Protein AF-A0A7Z0QBM8-F1 (afdb_monomer_lite)

Structure (mmCIF, N/CA/C/O backbone):
data_AF-A0A7Z0QBM8-F1
#
_entry.id   AF-A0A7Z0QBM8-F1
#
loop_
_atom_site.group_PDB
_atom_site.id
_atom_site.type_symbol
_atom_site.label_atom_id
_atom_site.label_alt_id
_atom_site.label_comp_id
_atom_site.label_asym_id
_atom_site.label_entity_id
_atom_site.label_seq_id
_atom_site.pdbx_PDB_ins_code
_atom_site.Cartn_x
_atom_site.Cartn_y
_atom_site.Cartn_z
_atom_site.occupancy
_atom_site.B_iso_or_equiv
_atom_site.auth_seq_id
_atom_site.auth_comp_id
_atom_site.auth_asym_id
_atom_site.auth_atom_id
_atom_site.pdbx_PDB_model_num
ATOM 1 N N . MET A 1 1 ? 3.814 -46.517 7.118 1.00 35.16 1 MET A N 1
ATOM 2 C CA . MET A 1 1 ? 4.287 -46.093 5.789 1.00 35.16 1 MET A CA 1
ATOM 3 C C . MET A 1 1 ? 4.187 -44.595 5.799 1.00 35.16 1 MET A C 1
ATOM 5 O O . MET A 1 1 ? 3.108 -44.050 5.606 1.00 35.16 1 MET A O 1
ATOM 9 N N . ASP A 1 2 ? 5.288 -43.989 6.210 1.00 35.00 2 ASP A N 1
ATOM 10 C CA . ASP A 1 2 ? 5.463 -42.555 6.321 1.00 35.00 2 ASP A CA 1
ATOM 11 C C . ASP A 1 2 ? 5.380 -41.950 4.918 1.00 35.00 2 ASP A C 1
ATOM 13 O O . ASP A 1 2 ? 6.134 -42.323 4.020 1.00 35.00 2 ASP A O 1
ATOM 17 N N . GLY A 1 3 ? 4.374 -41.099 4.713 1.00 34.84 3 GLY A N 1
ATOM 18 C CA . GLY A 1 3 ? 4.189 -40.318 3.495 1.00 34.84 3 GLY A CA 1
ATOM 19 C C . GLY A 1 3 ? 5.161 -39.153 3.517 1.00 34.84 3 GLY A C 1
ATOM 20 O O . GLY A 1 3 ? 4.799 -38.044 3.903 1.00 34.84 3 GLY A O 1
ATOM 21 N N . GLU A 1 4 ? 6.411 -39.449 3.194 1.00 38.50 4 GLU A N 1
ATOM 22 C CA . GLU A 1 4 ? 7.485 -38.478 3.099 1.00 38.50 4 GLU A CA 1
ATOM 23 C C . GLU A 1 4 ? 7.608 -37.982 1.651 1.00 38.50 4 GLU A C 1
ATOM 25 O O . GLU A 1 4 ? 7.555 -38.762 0.700 1.00 38.50 4 GLU A O 1
ATOM 30 N N . ILE A 1 5 ? 7.865 -36.676 1.547 1.00 40.03 5 ILE A N 1
ATOM 31 C CA . ILE A 1 5 ? 8.291 -35.910 0.370 1.00 40.03 5 ILE A CA 1
ATOM 32 C C . ILE A 1 5 ? 7.164 -35.432 -0.564 1.00 40.03 5 ILE A C 1
ATOM 34 O O . ILE A 1 5 ? 7.020 -35.886 -1.689 1.00 40.03 5 ILE A O 1
ATOM 38 N N . ASP A 1 6 ? 6.484 -34.368 -0.131 1.00 33.41 6 ASP A N 1
ATOM 39 C CA . ASP A 1 6 ? 6.178 -33.236 -1.019 1.00 33.41 6 ASP A CA 1
ATOM 40 C C . ASP A 1 6 ? 6.966 -32.011 -0.516 1.00 33.41 6 ASP A C 1
ATOM 42 O O . ASP A 1 6 ? 6.434 -30.961 -0.157 1.00 33.41 6 ASP A O 1
ATOM 46 N N . HIS A 1 7 ? 8.294 -32.155 -0.435 1.00 37.34 7 HIS A N 1
ATOM 47 C CA . HIS A 1 7 ? 9.181 -30.993 -0.422 1.00 37.34 7 HIS A CA 1
ATOM 48 C C . HIS A 1 7 ? 9.240 -30.448 -1.848 1.00 37.34 7 HIS A C 1
ATOM 50 O O . HIS A 1 7 ? 10.229 -30.615 -2.558 1.00 37.34 7 HIS A O 1
ATOM 56 N N . VAL A 1 8 ? 8.159 -29.793 -2.276 1.00 43.06 8 VAL A N 1
ATOM 57 C CA . VAL A 1 8 ? 8.244 -28.852 -3.389 1.00 43.06 8 VAL A CA 1
ATOM 58 C C . VAL A 1 8 ? 9.264 -27.811 -2.943 1.00 43.06 8 VAL A C 1
ATOM 60 O O . VAL A 1 8 ? 9.001 -27.034 -2.024 1.00 43.06 8 VAL A O 1
ATOM 63 N N . CYS A 1 9 ? 10.468 -27.863 -3.512 1.00 44.28 9 CYS A N 1
ATOM 64 C CA . CYS A 1 9 ? 11.486 -26.846 -3.307 1.00 44.28 9 CYS A CA 1
ATOM 65 C C . CYS A 1 9 ? 10.897 -25.510 -3.768 1.00 44.28 9 CYS A C 1
ATOM 67 O O . CYS A 1 9 ? 10.892 -25.209 -4.959 1.00 44.28 9 CYS A O 1
ATOM 69 N N . GLU A 1 10 ? 10.352 -24.725 -2.837 1.00 55.34 10 GLU A N 1
ATOM 70 C CA . GLU A 1 10 ? 9.881 -23.382 -3.149 1.00 55.34 10 GLU A CA 1
ATOM 71 C C . GLU A 1 10 ? 11.046 -22.566 -3.707 1.00 55.34 10 GLU A C 1
ATOM 73 O O . GLU A 1 10 ? 12.143 -22.560 -3.138 1.00 55.34 10 GLU A O 1
ATOM 78 N N . GLU A 1 11 ? 10.803 -21.853 -4.811 1.00 68.81 11 GLU A N 1
ATOM 79 C CA . GLU A 1 11 ? 11.824 -21.014 -5.427 1.00 68.81 11 GLU A CA 1
ATOM 80 C C . GLU A 1 11 ? 12.485 -20.101 -4.371 1.00 68.81 11 GLU A C 1
ATOM 82 O O . GLU A 1 11 ? 11.784 -19.461 -3.573 1.00 68.81 11 GLU A O 1
ATOM 87 N N . PRO A 1 12 ? 13.825 -19.958 -4.364 1.00 75.88 12 PRO A N 1
ATOM 88 C CA . PRO A 1 12 ? 14.534 -19.140 -3.376 1.00 75.88 12 PRO A CA 1
ATOM 89 C C . PRO A 1 12 ? 14.003 -17.702 -3.248 1.00 75.88 12 PRO A C 1
ATOM 91 O O . PRO A 1 12 ? 14.059 -17.104 -2.170 1.00 75.88 12 PRO A O 1
ATOM 94 N N . LEU A 1 13 ? 13.454 -17.142 -4.334 1.00 73.88 13 LEU A N 1
ATOM 95 C CA . LEU A 1 13 ? 12.823 -15.824 -4.341 1.00 73.88 13 LEU A CA 1
ATOM 96 C C . LEU A 1 13 ? 11.534 -15.787 -3.501 1.00 73.88 13 LEU A C 1
ATOM 98 O O . LEU A 1 13 ? 11.367 -14.865 -2.699 1.00 73.88 13 LEU A O 1
ATOM 102 N N . VAL A 1 14 ? 10.656 -16.782 -3.657 1.00 78.94 14 VAL A N 1
ATOM 103 C CA . VAL A 1 14 ? 9.400 -16.924 -2.898 1.00 78.94 14 VAL A CA 1
ATOM 104 C C . VAL A 1 14 ? 9.713 -17.027 -1.410 1.00 78.94 14 VAL A C 1
ATOM 106 O O . VAL A 1 14 ? 9.202 -16.235 -0.613 1.00 78.94 14 VAL A O 1
ATOM 109 N N . THR A 1 15 ? 10.640 -17.919 -1.052 1.00 78.69 15 THR A N 1
ATOM 110 C CA . THR A 1 15 ? 11.102 -18.111 0.329 1.00 78.69 15 THR A CA 1
ATOM 111 C C . THR A 1 15 ? 11.664 -16.813 0.916 1.00 78.69 15 THR A C 1
ATOM 113 O O . THR A 1 15 ? 11.297 -16.411 2.022 1.00 78.69 15 THR A O 1
ATOM 116 N N . SER A 1 16 ? 12.506 -16.094 0.161 1.00 81.00 16 SER A N 1
ATOM 117 C CA . SER A 1 16 ? 13.093 -14.824 0.611 1.00 81.00 16 SER A CA 1
ATOM 118 C C . SER A 1 16 ? 12.053 -13.721 0.820 1.00 81.00 16 SER A C 1
ATOM 120 O O . SER A 1 16 ? 12.180 -12.929 1.755 1.00 81.00 16 SER A O 1
ATOM 122 N N . ILE A 1 17 ? 11.030 -13.644 -0.037 1.00 83.62 17 ILE A N 1
ATOM 123 C CA . ILE A 1 17 ? 9.938 -12.673 0.106 1.00 83.62 17 ILE A CA 1
ATOM 124 C C . ILE A 1 17 ? 9.072 -13.035 1.313 1.00 83.62 17 ILE A C 1
ATOM 126 O O . ILE A 1 17 ? 8.812 -12.164 2.142 1.00 83.62 17 ILE A O 1
ATOM 130 N N . ARG A 1 18 ? 8.678 -14.305 1.454 1.00 86.44 18 ARG A N 1
ATOM 131 C CA . ARG A 1 18 ? 7.843 -14.773 2.566 1.00 86.44 18 ARG A CA 1
ATOM 132 C C . ARG A 1 18 ? 8.512 -14.540 3.919 1.00 86.44 18 ARG A C 1
ATOM 134 O O . ARG A 1 18 ? 7.863 -14.040 4.828 1.00 86.44 18 ARG A O 1
ATOM 141 N N . ALA A 1 19 ? 9.817 -14.793 4.029 1.00 84.75 19 ALA A N 1
ATOM 142 C CA . ALA A 1 19 ? 10.584 -14.562 5.256 1.00 84.75 19 ALA A CA 1
ATOM 143 C C . ALA A 1 19 ? 10.612 -13.088 5.717 1.00 84.75 19 ALA A C 1
ATOM 145 O O . ALA A 1 19 ? 10.935 -12.807 6.870 1.00 84.75 19 ALA A O 1
ATOM 146 N N . ARG A 1 20 ? 10.293 -12.132 4.833 1.00 85.69 20 ARG A N 1
ATOM 147 C CA . ARG A 1 20 ? 10.227 -10.696 5.160 1.00 85.69 20 ARG A CA 1
ATOM 148 C C . ARG A 1 20 ? 8.835 -10.245 5.593 1.00 85.69 20 ARG A C 1
ATOM 150 O O . ARG A 1 20 ? 8.715 -9.136 6.108 1.00 85.69 20 ARG A O 1
ATOM 157 N N . VAL A 1 21 ? 7.810 -11.073 5.389 1.00 91.38 21 VAL A N 1
ATOM 158 C CA . VAL A 1 21 ? 6.445 -10.776 5.820 1.00 91.38 21 VAL A CA 1
ATOM 159 C C . VAL A 1 21 ? 6.357 -10.988 7.331 1.00 91.38 21 VAL A C 1
ATOM 161 O O . VAL A 1 21 ? 6.563 -12.081 7.842 1.00 91.38 21 VAL A O 1
ATOM 164 N N . GLN A 1 22 ? 6.038 -9.919 8.050 1.00 92.31 22 GLN A N 1
ATOM 165 C CA . GLN A 1 22 ? 5.886 -9.855 9.506 1.00 92.31 22 GLN A CA 1
ATOM 166 C C . GLN A 1 22 ? 4.413 -9.706 9.919 1.00 92.31 22 GLN A C 1
ATOM 168 O O . GLN A 1 22 ? 4.095 -9.161 10.981 1.00 92.31 22 GLN A O 1
ATOM 173 N N . LEU A 1 23 ? 3.491 -10.151 9.061 1.00 94.75 23 LEU A N 1
ATOM 174 C CA . LEU A 1 23 ? 2.060 -10.085 9.324 1.00 94.75 23 LEU A CA 1
ATOM 175 C C . LEU A 1 23 ? 1.708 -10.944 10.547 1.00 94.75 23 LEU A C 1
ATOM 177 O O . LEU A 1 23 ? 1.931 -12.150 10.571 1.00 94.75 23 LEU A O 1
ATOM 181 N N . SER A 1 24 ? 1.124 -10.316 11.564 1.00 96.44 24 SER A N 1
ATOM 182 C CA . SER A 1 24 ? 0.597 -10.996 12.747 1.00 96.44 24 SER A CA 1
ATOM 183 C C . SER A 1 24 ? -0.634 -10.264 13.266 1.00 96.44 24 SER A C 1
ATOM 185 O O . SER A 1 24 ? -0.763 -9.050 13.083 1.00 96.44 24 SER A O 1
ATOM 187 N N . ARG A 1 25 ? -1.527 -10.991 13.949 1.00 96.62 25 ARG A N 1
ATOM 188 C CA . ARG A 1 25 ? -2.758 -10.418 14.511 1.00 96.62 25 ARG A CA 1
ATOM 189 C C . ARG A 1 25 ? -2.454 -9.251 15.448 1.00 96.62 25 ARG A C 1
ATOM 191 O O . ARG A 1 25 ? -3.003 -8.173 15.267 1.00 96.62 25 ARG A O 1
ATOM 198 N N . ALA A 1 26 ? -1.506 -9.438 16.366 1.00 97.56 26 ALA A N 1
ATOM 199 C CA . ALA A 1 26 ? -1.098 -8.411 17.324 1.00 97.56 26 ALA A CA 1
ATOM 200 C C . ALA A 1 26 ? -0.547 -7.144 16.642 1.00 97.56 26 ALA A C 1
ATOM 202 O O . ALA A 1 26 ? -0.810 -6.027 17.088 1.00 97.56 26 ALA A O 1
ATOM 203 N N . ALA A 1 27 ? 0.200 -7.294 15.542 1.00 97.19 27 ALA A N 1
ATOM 204 C CA . ALA A 1 27 ? 0.694 -6.145 14.790 1.00 97.19 27 ALA A CA 1
ATOM 205 C C . ALA A 1 27 ? -0.447 -5.376 14.106 1.00 97.19 27 ALA A C 1
ATOM 207 O O . ALA A 1 27 ? -0.466 -4.147 14.168 1.00 97.19 27 ALA A O 1
ATOM 208 N N . VAL A 1 28 ? -1.405 -6.081 13.494 1.00 97.38 28 VAL A N 1
ATOM 209 C CA . VAL A 1 28 ? -2.575 -5.454 12.855 1.00 97.38 28 VAL A CA 1
ATOM 210 C C . VAL A 1 28 ? -3.479 -4.787 13.890 1.00 97.38 28 VAL A C 1
ATOM 212 O O . VAL A 1 28 ? -3.903 -3.656 13.675 1.00 97.38 28 VAL A O 1
ATOM 215 N N . GLU A 1 29 ? -3.722 -5.431 15.030 1.00 97.81 29 GLU A N 1
ATOM 216 C CA . GLU A 1 29 ? -4.523 -4.886 16.130 1.00 97.81 29 GLU A CA 1
ATOM 217 C C . GLU A 1 29 ? -3.936 -3.592 16.690 1.00 97.81 29 GLU A C 1
ATOM 219 O O . GLU A 1 29 ? -4.658 -2.604 16.853 1.00 97.81 29 GLU A O 1
ATOM 224 N N . ARG A 1 30 ? -2.616 -3.555 16.905 1.00 97.94 30 ARG A N 1
ATOM 225 C CA . ARG A 1 30 ? -1.919 -2.336 17.324 1.00 97.94 30 ARG A CA 1
ATOM 226 C C . ARG A 1 30 ? -2.133 -1.202 16.317 1.00 97.94 30 ARG A C 1
ATOM 228 O O . ARG A 1 30 ? -2.582 -0.125 16.701 1.00 97.94 30 ARG A O 1
ATOM 235 N N . LEU A 1 31 ? -1.879 -1.459 15.032 1.00 97.31 31 LEU A N 1
ATOM 236 C CA . LEU A 1 31 ? -2.043 -0.461 13.967 1.00 97.31 31 LEU A CA 1
ATOM 237 C C . LEU A 1 31 ? -3.499 0.012 13.827 1.00 97.31 31 LEU A C 1
ATOM 239 O O . LEU A 1 31 ? -3.755 1.200 13.632 1.00 97.31 31 LEU A O 1
ATOM 243 N N . ALA A 1 32 ? -4.464 -0.903 13.931 1.00 95.62 32 ALA A N 1
ATOM 244 C CA . ALA A 1 32 ? -5.887 -0.587 13.869 1.00 95.62 32 ALA A CA 1
ATOM 245 C C . ALA A 1 32 ? -6.318 0.271 15.069 1.00 95.62 32 ALA A C 1
ATOM 247 O O . ALA A 1 32 ? -7.058 1.244 14.907 1.00 95.62 32 ALA A O 1
ATOM 248 N N . THR A 1 33 ? -5.813 -0.041 16.263 1.00 95.50 33 THR A N 1
ATOM 249 C CA . THR A 1 33 ? -6.072 0.723 17.491 1.00 95.50 33 THR A CA 1
ATOM 250 C C . THR A 1 33 ? -5.518 2.140 17.391 1.00 95.50 33 THR A C 1
ATOM 252 O O . THR A 1 33 ? -6.249 3.096 17.648 1.00 95.50 33 THR A O 1
ATOM 255 N N . GLU A 1 34 ? -4.275 2.299 16.927 1.00 95.00 34 GLU A N 1
ATOM 256 C CA . GLU A 1 34 ? -3.662 3.610 16.657 1.00 95.00 34 GLU A CA 1
ATOM 257 C C . GLU A 1 34 ? -4.472 4.429 15.637 1.00 95.00 34 GLU A C 1
ATOM 259 O O . GLU A 1 34 ? -4.567 5.653 15.734 1.00 95.00 34 GLU A O 1
ATOM 264 N N . ALA A 1 35 ? -5.117 3.754 14.683 1.00 91.50 35 ALA A N 1
ATOM 265 C CA . ALA A 1 35 ? -5.989 4.370 13.690 1.00 91.50 35 ALA A CA 1
ATOM 266 C C . ALA A 1 35 ? -7.438 4.610 14.171 1.00 91.50 35 ALA A C 1
ATOM 268 O O . ALA A 1 35 ? -8.257 5.127 13.404 1.00 91.50 35 ALA A O 1
ATOM 269 N N . GLY A 1 36 ? -7.769 4.258 15.420 1.00 90.56 36 GLY A N 1
ATOM 270 C CA . GLY A 1 36 ? -9.104 4.429 16.005 1.00 90.56 36 GLY A CA 1
ATOM 271 C C . GLY A 1 36 ? -10.160 3.460 15.463 1.00 90.56 36 GLY A C 1
ATOM 272 O O . GLY A 1 36 ? -11.349 3.783 15.474 1.00 90.56 36 GLY A O 1
ATOM 273 N N . ILE A 1 37 ? -9.720 2.311 14.946 1.00 91.00 37 ILE A N 1
ATOM 274 C CA . ILE A 1 37 ? -10.552 1.248 14.367 1.00 91.00 37 ILE A CA 1
ATOM 275 C C . ILE A 1 37 ? -10.208 -0.133 14.947 1.00 91.00 37 ILE A C 1
ATOM 277 O O . ILE A 1 37 ? -10.417 -1.149 14.285 1.00 91.00 37 ILE A O 1
ATOM 281 N N . GLY A 1 38 ? -9.637 -0.164 16.155 1.00 91.75 38 GLY A N 1
ATOM 282 C CA . GLY A 1 38 ? -9.146 -1.383 16.805 1.00 91.75 38 GLY A CA 1
ATOM 283 C C . GLY A 1 38 ? -10.219 -2.460 16.954 1.00 91.75 38 GLY A C 1
ATOM 284 O O . GLY A 1 38 ? -9.922 -3.639 16.810 1.00 91.75 38 GLY A O 1
ATOM 285 N N . GLU A 1 39 ? -11.484 -2.066 17.115 1.00 92.81 39 GLU A N 1
ATOM 286 C CA . GLU A 1 39 ? -12.622 -2.986 17.187 1.00 92.81 39 GLU A CA 1
ATOM 287 C C . GLU A 1 39 ? -12.846 -3.807 15.899 1.00 92.81 39 GLU A C 1
ATOM 289 O O . GLU A 1 39 ? -13.529 -4.825 15.937 1.00 92.81 39 GLU A O 1
ATOM 294 N N . PHE A 1 40 ? -12.248 -3.397 14.773 1.00 93.69 40 PHE A N 1
ATOM 295 C CA . PHE A 1 40 ? -12.305 -4.098 13.483 1.00 93.69 40 PHE A CA 1
ATOM 296 C C . PHE A 1 40 ? -10.978 -4.772 13.109 1.00 93.69 40 PHE A C 1
ATOM 298 O O . PHE A 1 40 ? -10.805 -5.192 11.965 1.00 93.69 40 PHE A O 1
ATOM 305 N N . ALA A 1 41 ? -10.020 -4.869 14.037 1.00 95.75 41 ALA A N 1
ATOM 306 C CA . ALA A 1 41 ? -8.699 -5.439 13.768 1.00 95.75 41 ALA A CA 1
ATOM 307 C C . ALA A 1 41 ? -8.765 -6.842 13.144 1.00 95.75 41 ALA A C 1
ATOM 309 O O . ALA A 1 41 ? -8.017 -7.127 12.209 1.00 95.75 41 ALA A O 1
ATOM 310 N N . ASP A 1 42 ? -9.689 -7.684 13.611 1.00 95.81 42 ASP A N 1
ATOM 311 C CA . ASP A 1 42 ? -9.864 -9.051 13.112 1.00 95.81 42 ASP A CA 1
ATOM 312 C C . ASP A 1 42 ? -10.316 -9.091 11.644 1.00 95.81 42 ASP A C 1
ATOM 314 O O . ASP A 1 42 ? -9.825 -9.914 10.871 1.00 95.81 42 ASP A O 1
ATOM 318 N N . GLU A 1 43 ? -11.178 -8.160 11.222 1.00 94.44 43 GLU A N 1
ATOM 319 C CA . GLU A 1 43 ? -11.620 -8.056 9.824 1.00 94.44 43 GLU A CA 1
ATOM 320 C C . GLU A 1 43 ? -10.456 -7.691 8.895 1.00 94.44 43 GLU A C 1
ATOM 322 O O . GLU A 1 43 ? -10.327 -8.238 7.796 1.00 94.44 43 GLU A O 1
ATOM 327 N N . PHE A 1 44 ? -9.588 -6.775 9.336 1.00 96.00 44 PHE A N 1
ATOM 328 C CA . PHE A 1 44 ? -8.387 -6.418 8.586 1.00 96.00 44 PHE A CA 1
ATOM 329 C C . PHE A 1 44 ? -7.377 -7.557 8.580 1.00 96.00 44 PHE A C 1
ATOM 331 O O . PHE A 1 44 ? -6.840 -7.864 7.522 1.00 96.00 44 PHE A O 1
ATOM 338 N N . PHE A 1 45 ? -7.129 -8.203 9.719 1.00 97.56 45 PHE A N 1
ATOM 339 C CA . PHE A 1 45 ? -6.179 -9.309 9.793 1.00 97.56 45 PHE A CA 1
ATOM 340 C C . PHE A 1 45 ? -6.591 -10.459 8.869 1.00 97.56 45 PHE A C 1
ATOM 342 O O . PHE A 1 45 ? -5.779 -10.883 8.052 1.00 97.56 45 PHE A O 1
ATOM 349 N N . SER A 1 46 ? -7.861 -10.876 8.909 1.00 95.88 46 SER A N 1
ATOM 350 C CA . SER A 1 46 ? -8.394 -11.897 7.998 1.00 95.88 46 SER A CA 1
ATOM 351 C C . SER A 1 46 ? -8.206 -11.502 6.531 1.00 95.88 46 SER A C 1
ATOM 353 O O . SER A 1 46 ? -7.653 -12.275 5.757 1.00 95.88 46 SER A O 1
ATOM 355 N N . ALA A 1 47 ? -8.570 -10.272 6.156 1.00 93.19 47 ALA A N 1
ATOM 356 C CA . ALA A 1 47 ? -8.409 -9.804 4.781 1.00 93.19 47 ALA A CA 1
ATOM 357 C C . ALA A 1 47 ? -6.942 -9.764 4.317 1.00 93.19 47 ALA A C 1
ATOM 359 O O . ALA A 1 47 ? -6.673 -9.961 3.136 1.00 93.19 47 ALA A O 1
ATOM 360 N N . LEU A 1 48 ? -6.006 -9.472 5.224 1.00 95.81 48 LEU A N 1
ATOM 361 C CA . LEU A 1 48 ? -4.575 -9.413 4.930 1.00 95.81 48 LEU A CA 1
ATOM 362 C C . LEU A 1 48 ? -3.938 -10.806 4.860 1.00 95.81 48 LEU A C 1
ATOM 364 O O . LEU A 1 48 ? -2.983 -10.975 4.111 1.00 95.81 48 LEU A O 1
ATOM 368 N N . CYS A 1 49 ? -4.458 -11.793 5.593 1.00 93.06 49 CYS A N 1
ATOM 369 C CA . CYS A 1 49 ? -4.040 -13.190 5.456 1.00 93.06 49 CYS A CA 1
ATOM 370 C C . CYS A 1 49 ? -4.415 -13.770 4.087 1.00 93.06 49 CYS A C 1
ATOM 372 O O . CYS A 1 49 ? -3.622 -14.508 3.512 1.00 93.06 49 CYS A O 1
ATOM 374 N N . ASP A 1 50 ? -5.575 -13.386 3.549 1.00 89.19 50 ASP A N 1
ATOM 375 C CA . ASP A 1 50 ? -6.043 -13.823 2.225 1.00 89.19 50 ASP A CA 1
ATOM 376 C C . ASP A 1 50 ? -5.396 -13.038 1.066 1.00 89.19 50 ASP A C 1
ATOM 378 O O . ASP A 1 50 ? -5.647 -13.314 -0.108 1.00 89.19 50 ASP A O 1
ATOM 382 N N . PHE A 1 51 ? -4.592 -12.016 1.370 1.00 90.56 51 PHE A N 1
ATOM 383 C CA . PHE A 1 51 ? -3.956 -11.188 0.357 1.00 90.56 51 PHE A CA 1
ATOM 384 C C . PHE A 1 51 ? -2.711 -11.877 -0.209 1.00 90.56 51 PHE A C 1
ATOM 386 O O . PHE A 1 51 ? -1.725 -12.079 0.503 1.00 90.56 51 PHE A O 1
ATOM 393 N N . ASP A 1 52 ? -2.724 -12.168 -1.513 1.00 85.94 52 ASP A N 1
ATOM 394 C CA . ASP A 1 52 ? -1.617 -12.825 -2.220 1.00 85.94 52 ASP A CA 1
ATOM 395 C C . ASP A 1 52 ? -0.426 -11.881 -2.488 1.00 85.94 52 ASP A C 1
ATOM 397 O O . ASP A 1 52 ? -0.051 -11.556 -3.619 1.00 85.94 52 ASP A O 1
ATOM 401 N N . PHE A 1 53 ? 0.182 -11.398 -1.404 1.00 88.56 53 PHE A N 1
ATOM 402 C CA . PHE A 1 53 ? 1.315 -10.485 -1.462 1.00 88.56 53 PHE A CA 1
ATOM 403 C C . PHE A 1 53 ? 2.550 -11.133 -2.089 1.00 88.56 53 PHE A C 1
ATOM 405 O O . PHE A 1 53 ? 3.259 -10.485 -2.862 1.00 88.56 53 PHE A O 1
ATOM 412 N N . VAL A 1 54 ? 2.840 -12.386 -1.725 1.00 84.19 54 VAL A N 1
ATOM 413 C CA . VAL A 1 54 ? 4.094 -13.053 -2.096 1.00 84.19 54 VAL A CA 1
ATOM 414 C C . VAL A 1 54 ? 4.163 -13.228 -3.607 1.00 84.19 54 VAL A C 1
ATOM 416 O O . VAL A 1 54 ? 5.129 -12.754 -4.208 1.00 84.19 54 VAL A O 1
ATOM 419 N N . ASN A 1 55 ? 3.130 -13.799 -4.234 1.00 80.12 55 ASN A N 1
ATOM 420 C CA . ASN A 1 55 ? 3.129 -13.978 -5.685 1.00 80.12 55 ASN A CA 1
ATOM 421 C C . ASN A 1 55 ? 3.110 -12.629 -6.401 1.00 80.12 55 ASN A C 1
ATOM 423 O O . ASN A 1 55 ? 3.915 -12.402 -7.305 1.00 80.12 55 ASN A O 1
ATOM 427 N N . GLY A 1 56 ? 2.274 -11.686 -5.949 1.00 82.44 56 GLY A N 1
ATOM 428 C CA . GLY A 1 56 ? 2.259 -10.331 -6.499 1.00 82.44 56 GLY A CA 1
ATOM 429 C C . GLY A 1 56 ? 3.656 -9.699 -6.505 1.00 82.44 56 GLY A C 1
ATOM 430 O O . GLY A 1 56 ? 4.094 -9.144 -7.517 1.00 82.44 56 GLY A O 1
ATOM 431 N N . ARG A 1 57 ? 4.399 -9.840 -5.403 1.00 83.31 57 ARG A N 1
ATOM 432 C CA . ARG A 1 57 ? 5.749 -9.290 -5.266 1.00 83.31 57 ARG A CA 1
ATOM 433 C C . ARG A 1 57 ? 6.783 -10.034 -6.112 1.00 83.31 57 ARG A C 1
ATOM 435 O O . ARG A 1 57 ? 7.680 -9.380 -6.644 1.00 83.31 57 ARG A O 1
ATOM 442 N N . VAL A 1 58 ? 6.654 -11.352 -6.272 1.00 82.06 58 VAL A N 1
ATOM 443 C CA . VAL A 1 58 ? 7.470 -12.152 -7.203 1.00 82.06 58 VAL A CA 1
ATOM 444 C C . VAL A 1 58 ? 7.326 -11.608 -8.624 1.00 82.06 58 VAL A C 1
ATOM 446 O O . VAL A 1 58 ? 8.331 -11.249 -9.239 1.00 82.06 58 VAL A O 1
ATOM 449 N N . TYR A 1 59 ? 6.092 -11.413 -9.104 1.00 77.44 59 TYR A N 1
ATOM 450 C CA . TYR A 1 59 ? 5.843 -10.844 -10.432 1.00 77.44 59 TYR A CA 1
ATOM 451 C C . TYR A 1 59 ? 6.457 -9.450 -10.600 1.00 77.44 59 TYR A C 1
ATOM 453 O O . TYR A 1 59 ? 6.977 -9.126 -11.668 1.00 77.44 59 TYR A O 1
ATOM 461 N N . GLU A 1 60 ? 6.426 -8.604 -9.567 1.00 78.50 60 GLU A N 1
ATOM 462 C CA . GLU A 1 60 ? 7.079 -7.292 -9.619 1.00 78.50 60 GLU A CA 1
ATOM 463 C C . GLU A 1 60 ? 8.601 -7.386 -9.754 1.00 78.50 60 GLU A C 1
ATOM 465 O O . GLU A 1 60 ? 9.188 -6.646 -10.550 1.00 78.50 60 GLU A O 1
ATOM 470 N N . VAL A 1 61 ? 9.237 -8.275 -8.984 1.00 78.56 61 VAL A N 1
ATOM 471 C CA . VAL A 1 61 ? 10.690 -8.487 -9.027 1.00 78.56 61 VAL A CA 1
ATOM 472 C C . VAL A 1 61 ? 11.091 -9.011 -10.401 1.00 78.56 61 VAL A C 1
ATOM 474 O O . VAL A 1 61 ? 11.897 -8.362 -11.074 1.00 78.56 61 VAL A O 1
ATOM 477 N N . ILE A 1 62 ? 10.450 -10.089 -10.857 1.00 74.75 62 ILE A N 1
ATOM 478 C CA . ILE A 1 62 ? 10.694 -10.697 -12.168 1.00 74.75 62 ILE A CA 1
ATOM 479 C C . ILE A 1 62 ? 10.500 -9.661 -13.282 1.00 74.75 62 ILE A C 1
ATOM 481 O O . ILE A 1 62 ? 11.365 -9.503 -14.137 1.00 74.75 62 ILE A O 1
ATOM 485 N N . ARG A 1 63 ? 9.426 -8.859 -13.246 1.00 73.81 63 ARG A N 1
ATOM 486 C CA . ARG A 1 63 ? 9.192 -7.799 -14.244 1.00 73.81 63 ARG A CA 1
ATOM 487 C C . ARG A 1 63 ? 10.304 -6.753 -14.270 1.00 73.81 63 ARG A C 1
ATOM 489 O O . ARG A 1 63 ? 10.655 -6.254 -15.339 1.00 73.81 63 ARG A O 1
ATOM 496 N N . SER A 1 64 ? 10.836 -6.381 -13.106 1.00 71.94 64 SER A N 1
ATOM 497 C CA . SER A 1 64 ? 11.906 -5.382 -13.001 1.00 71.94 64 SER A CA 1
ATOM 498 C C . SER A 1 64 ? 13.261 -5.902 -13.496 1.00 71.94 64 SER A C 1
ATOM 500 O O . SER A 1 64 ? 14.051 -5.121 -14.034 1.00 71.94 64 SER A O 1
ATOM 502 N N . GLN A 1 65 ? 13.476 -7.213 -13.371 1.00 72.94 65 GLN A N 1
ATOM 503 C CA . GLN A 1 65 ? 14.689 -7.949 -13.729 1.00 72.94 65 GLN A CA 1
ATOM 504 C C . GLN A 1 65 ? 14.467 -8.868 -14.943 1.00 72.94 65 GLN A C 1
ATOM 506 O O . GLN A 1 65 ? 15.176 -9.852 -15.109 1.00 72.94 65 GLN A O 1
ATOM 511 N N . ARG A 1 66 ? 13.495 -8.555 -15.814 1.00 72.12 66 ARG A N 1
ATOM 512 C CA . ARG A 1 66 ? 13.039 -9.468 -16.877 1.00 72.12 66 ARG A CA 1
ATOM 513 C C . ARG A 1 66 ? 14.182 -10.008 -17.741 1.00 72.12 66 ARG A C 1
ATOM 515 O O . ARG A 1 66 ? 14.240 -11.203 -17.962 1.00 72.12 66 ARG A O 1
ATOM 522 N N . GLU A 1 67 ? 15.134 -9.163 -18.141 1.00 72.88 67 GLU A N 1
ATOM 523 C CA . GLU A 1 67 ? 16.300 -9.585 -18.939 1.00 72.88 67 GLU A CA 1
ATOM 524 C C . GLU A 1 67 ? 17.230 -10.574 -18.212 1.00 72.88 67 GLU A C 1
ATOM 526 O O . GLU A 1 67 ? 17.911 -11.363 -18.860 1.00 72.88 67 GLU A O 1
ATOM 531 N N . GLU A 1 68 ? 17.303 -10.512 -16.881 1.00 71.06 68 GLU A N 1
ATOM 532 C CA . GLU A 1 68 ? 18.095 -11.433 -16.059 1.00 71.06 68 GLU A CA 1
ATOM 533 C C . GLU A 1 68 ? 17.404 -12.797 -15.967 1.00 71.06 68 GLU A C 1
ATOM 535 O O . GLU A 1 68 ? 18.053 -13.822 -16.158 1.00 71.06 68 GLU A O 1
ATOM 540 N N . TYR A 1 69 ? 16.083 -12.805 -15.758 1.00 69.19 69 TYR A N 1
ATOM 541 C CA . TYR A 1 69 ? 15.289 -14.035 -15.700 1.00 69.19 69 TYR A CA 1
ATOM 542 C C . TYR A 1 69 ? 15.127 -14.696 -17.076 1.00 69.19 69 TYR A C 1
ATOM 544 O O . TYR A 1 69 ? 15.255 -15.909 -17.160 1.00 69.19 69 TYR A O 1
ATOM 552 N N . GLU A 1 70 ? 14.961 -13.923 -18.157 1.00 67.62 70 GLU A N 1
ATOM 553 C CA . GLU A 1 70 ? 14.923 -14.434 -19.543 1.00 67.62 70 GLU A CA 1
ATOM 554 C C . GLU A 1 70 ? 16.243 -15.117 -19.953 1.00 67.62 70 GLU A C 1
ATOM 556 O O . GLU A 1 70 ? 16.253 -15.987 -20.817 1.00 67.62 70 GLU A O 1
ATOM 561 N N . ARG A 1 71 ? 17.381 -14.722 -19.361 1.00 69.38 71 ARG A N 1
ATOM 562 C CA . ARG A 1 71 ? 18.706 -15.303 -19.656 1.00 69.38 71 ARG A CA 1
ATOM 563 C C . ARG A 1 71 ? 19.122 -16.392 -18.674 1.00 69.38 71 ARG A C 1
ATOM 565 O O . ARG A 1 71 ? 20.185 -16.993 -18.862 1.00 69.38 71 ARG A O 1
ATOM 572 N N . ARG A 1 72 ? 18.347 -16.610 -17.610 1.00 64.69 72 ARG A N 1
ATOM 573 C CA . ARG A 1 72 ? 18.668 -17.596 -16.584 1.00 64.69 72 ARG A CA 1
ATOM 574 C C . ARG A 1 72 ? 18.528 -18.973 -17.215 1.00 64.69 72 ARG A C 1
ATOM 576 O O . ARG A 1 72 ? 17.436 -19.380 -17.595 1.00 64.69 72 ARG A O 1
ATOM 583 N N . LYS A 1 73 ? 19.651 -19.675 -17.364 1.00 56.84 73 LYS A N 1
ATOM 584 C CA . LYS A 1 73 ? 19.599 -21.091 -17.715 1.00 56.84 73 LYS A CA 1
ATOM 585 C C . LYS A 1 73 ? 18.983 -21.837 -16.527 1.00 56.84 73 LYS A C 1
ATOM 587 O O . LYS A 1 73 ? 19.319 -21.485 -15.393 1.00 56.84 73 LYS A O 1
ATOM 592 N N . PRO A 1 74 ? 18.091 -22.805 -16.761 1.00 55.06 74 PRO A N 1
ATOM 593 C CA . PRO A 1 74 ? 17.572 -23.643 -15.690 1.00 55.06 74 PRO A CA 1
ATOM 594 C C . PRO A 1 74 ? 18.739 -24.307 -14.962 1.00 55.06 74 PRO A C 1
ATOM 596 O O . PRO A 1 74 ? 19.736 -24.656 -15.600 1.00 55.06 74 PRO A O 1
ATOM 599 N N . ASP A 1 75 ? 18.616 -24.501 -13.651 1.00 55.91 75 ASP A N 1
ATOM 600 C CA . ASP A 1 75 ? 19.469 -25.479 -12.974 1.00 55.91 75 ASP A CA 1
ATOM 601 C C . ASP A 1 75 ? 19.263 -26.852 -13.639 1.00 55.91 75 ASP A C 1
ATOM 603 O O . ASP A 1 75 ? 18.163 -27.146 -14.114 1.00 55.91 75 ASP A O 1
ATOM 607 N N . GLU A 1 76 ? 20.300 -27.701 -13.672 1.00 53.47 76 GLU A N 1
ATOM 608 C CA . GLU A 1 76 ? 20.252 -29.036 -14.306 1.00 53.47 76 GLU A CA 1
ATOM 609 C C . GLU A 1 76 ? 19.034 -29.861 -13.854 1.00 53.47 76 GLU A C 1
ATOM 611 O O . GLU A 1 76 ? 18.479 -30.623 -14.639 1.00 53.47 76 GLU A O 1
ATOM 616 N N . GLN A 1 77 ? 18.564 -29.639 -12.621 1.00 46.09 77 GLN A N 1
ATOM 617 C CA . GLN A 1 77 ? 17.388 -30.287 -12.036 1.00 46.09 77 GLN A CA 1
ATOM 618 C C . GLN A 1 77 ? 16.059 -29.956 -12.739 1.00 46.09 77 GLN A C 1
ATOM 620 O O . GLN A 1 77 ? 15.111 -30.725 -12.621 1.00 46.09 77 GLN A O 1
ATOM 625 N N . TYR A 1 78 ? 15.970 -28.840 -13.464 1.00 51.03 78 TYR A N 1
ATOM 626 C CA . TYR A 1 78 ? 14.752 -28.426 -14.162 1.00 51.03 78 TYR A CA 1
ATOM 627 C C . TYR A 1 78 ? 14.923 -28.383 -15.681 1.00 51.03 78 TYR A C 1
ATOM 629 O O . TYR A 1 78 ? 13.964 -28.066 -16.372 1.00 51.03 78 TYR A O 1
ATOM 637 N N . ALA A 1 79 ? 16.106 -28.711 -16.216 1.00 54.31 79 ALA A N 1
ATOM 638 C CA . ALA A 1 79 ? 16.438 -28.575 -17.636 1.00 54.31 79 ALA A CA 1
ATOM 639 C C . ALA A 1 79 ? 15.427 -29.260 -18.580 1.00 54.31 79 ALA A C 1
ATOM 641 O O . ALA A 1 79 ? 15.058 -28.671 -19.595 1.00 54.31 79 ALA A O 1
ATOM 642 N N . GLU A 1 80 ? 14.898 -30.429 -18.204 1.00 45.12 80 GLU A N 1
ATOM 643 C CA . GLU A 1 80 ? 13.906 -31.182 -18.993 1.00 45.12 80 GLU A CA 1
ATOM 644 C C . GLU A 1 80 ? 12.580 -30.425 -19.219 1.00 45.12 80 GLU A C 1
ATOM 646 O O . GLU A 1 80 ? 11.921 -30.612 -20.241 1.00 45.12 80 GLU A O 1
ATOM 651 N N . PHE A 1 81 ? 12.212 -29.502 -18.321 1.00 43.78 81 PHE A N 1
ATOM 652 C CA . PHE A 1 81 ? 11.015 -28.662 -18.463 1.00 43.78 81 PHE A CA 1
ATOM 653 C C . PHE A 1 81 ? 11.222 -27.469 -19.412 1.00 43.78 81 PHE A C 1
ATOM 655 O O . PHE A 1 81 ? 10.248 -26.868 -19.858 1.00 43.78 81 PHE A O 1
ATOM 662 N N . TYR A 1 82 ? 12.474 -27.136 -19.744 1.00 49.69 82 TYR A N 1
ATOM 663 C CA . TYR A 1 82 ? 12.846 -26.010 -20.613 1.00 49.69 82 TYR A CA 1
ATOM 664 C C . TYR A 1 82 ? 13.402 -26.460 -21.979 1.00 49.69 82 TYR A C 1
ATOM 666 O O . TYR A 1 82 ? 13.565 -25.635 -22.877 1.00 49.69 82 TYR A O 1
ATOM 674 N N . GLU A 1 83 ? 13.687 -27.754 -22.172 1.00 46.44 83 GLU A N 1
ATOM 675 C CA . GLU A 1 83 ? 14.214 -28.303 -23.436 1.00 46.44 83 GLU A CA 1
ATOM 676 C C . GLU A 1 83 ? 13.204 -28.274 -24.598 1.00 46.44 83 GLU A C 1
ATOM 678 O O . GLU A 1 83 ? 13.605 -28.305 -25.761 1.00 46.44 83 GLU A O 1
ATOM 683 N N . ASN A 1 84 ? 11.905 -28.131 -24.320 1.00 49.00 84 ASN A N 1
ATOM 684 C CA . ASN A 1 84 ? 10.853 -28.130 -25.345 1.00 49.00 84 ASN A CA 1
ATOM 685 C C . ASN A 1 84 ? 10.576 -26.756 -25.986 1.00 49.00 84 ASN A C 1
ATOM 687 O O . ASN A 1 84 ? 9.596 -26.607 -26.714 1.00 49.00 84 ASN A O 1
ATOM 691 N N . GLY A 1 85 ? 11.423 -25.750 -25.745 1.00 43.16 85 GLY A N 1
ATOM 692 C CA . GLY A 1 85 ? 11.228 -24.403 -26.297 1.00 43.16 85 GLY A CA 1
ATOM 693 C C . GLY A 1 85 ? 10.068 -23.627 -25.665 1.00 43.16 85 GLY A C 1
ATOM 694 O O . GLY A 1 85 ? 9.701 -22.573 -26.176 1.00 43.16 85 GLY A O 1
ATOM 695 N N . ASP A 1 86 ? 9.517 -24.137 -24.564 1.00 44.31 86 ASP A N 1
ATOM 696 C CA . ASP A 1 86 ? 8.681 -23.376 -23.646 1.00 44.31 86 ASP A CA 1
ATOM 697 C C . ASP A 1 86 ? 9.605 -22.543 -22.756 1.00 44.31 86 ASP A C 1
ATOM 699 O O . ASP A 1 86 ? 10.587 -23.058 -22.219 1.00 44.31 86 ASP A O 1
ATOM 703 N N . ASP A 1 87 ? 9.294 -21.263 -22.572 1.00 50.47 87 ASP A N 1
ATOM 704 C CA . ASP A 1 87 ? 10.076 -20.300 -21.787 1.00 50.47 87 ASP A CA 1
ATOM 705 C C . ASP A 1 87 ? 10.026 -20.586 -20.260 1.00 50.47 87 ASP A C 1
ATOM 707 O O . ASP A 1 87 ? 9.847 -19.679 -19.441 1.00 50.47 87 ASP A O 1
ATOM 711 N N . GLY A 1 88 ? 10.105 -21.858 -19.854 1.00 50.78 88 GLY A N 1
ATOM 712 C CA . GLY A 1 88 ? 9.836 -22.346 -18.503 1.00 50.78 88 GLY A CA 1
ATOM 713 C C . GLY A 1 88 ? 8.355 -22.388 -18.139 1.00 50.78 88 GLY A C 1
ATOM 714 O O . GLY A 1 88 ? 8.032 -22.316 -16.957 1.00 50.78 88 GLY A O 1
ATOM 715 N N . GLY A 1 89 ? 7.452 -22.412 -19.128 1.00 52.50 89 GLY A N 1
ATOM 716 C CA . GLY A 1 89 ? 5.999 -22.355 -18.915 1.00 52.50 89 GLY A CA 1
ATOM 717 C C . GLY A 1 89 ? 5.460 -20.970 -18.525 1.00 52.50 89 GLY A C 1
ATOM 718 O O . GLY A 1 89 ? 4.280 -20.834 -18.198 1.00 52.50 89 GLY A O 1
ATOM 719 N N . TRP A 1 90 ? 6.292 -19.924 -18.559 1.00 53.34 90 TRP A N 1
ATOM 720 C CA . TRP A 1 90 ? 5.860 -18.554 -18.294 1.00 53.34 90 TRP A CA 1
ATOM 721 C C . TRP A 1 90 ? 5.376 -17.896 -19.585 1.00 53.34 90 TRP A C 1
ATOM 723 O O . TRP A 1 90 ? 6.173 -17.571 -20.460 1.00 53.34 90 TRP A O 1
ATOM 733 N N . ASP A 1 91 ? 4.077 -17.607 -19.686 1.00 64.81 91 ASP A N 1
ATOM 734 C CA . ASP A 1 91 ? 3.581 -16.669 -20.698 1.00 64.81 91 ASP A CA 1
ATOM 735 C C . ASP A 1 91 ? 4.032 -15.250 -20.314 1.00 64.81 91 ASP A C 1
ATOM 737 O O . ASP A 1 91 ? 3.344 -14.512 -19.606 1.00 64.81 91 ASP A O 1
ATOM 741 N N . TRP A 1 92 ? 5.232 -14.868 -20.748 1.00 64.00 92 TRP A N 1
ATOM 742 C CA . TRP A 1 92 ? 5.851 -13.583 -20.424 1.00 64.00 92 TRP A CA 1
ATOM 743 C C . TRP A 1 92 ? 5.030 -12.375 -20.872 1.00 64.00 92 TRP A C 1
ATOM 745 O O . TRP A 1 92 ? 5.150 -11.300 -20.278 1.00 64.00 92 TRP A O 1
ATOM 755 N N . GLU A 1 93 ? 4.208 -12.517 -21.908 1.00 67.25 93 GLU A N 1
ATOM 756 C CA . GLU A 1 93 ? 3.397 -11.419 -22.422 1.00 67.25 93 GLU A CA 1
ATOM 757 C C . GLU A 1 93 ? 2.082 -11.268 -21.646 1.00 67.25 93 GLU A C 1
ATOM 759 O O . GLU A 1 93 ? 1.670 -10.130 -21.401 1.00 67.25 93 GLU A O 1
ATOM 764 N N . HIS A 1 94 ? 1.475 -12.357 -21.159 1.00 61.75 94 HIS A N 1
ATOM 765 C CA . HIS A 1 94 ? 0.296 -12.282 -20.282 1.00 61.75 94 HIS A CA 1
ATOM 766 C C . HIS A 1 94 ? 0.638 -12.087 -18.801 1.00 61.75 94 HIS A C 1
ATOM 768 O O . HIS A 1 94 ? 0.023 -11.251 -18.135 1.00 61.75 94 HIS A O 1
ATOM 774 N N . LEU A 1 95 ? 1.612 -12.827 -18.271 1.00 56.53 95 LEU A N 1
ATOM 775 C CA . LEU A 1 95 ? 1.954 -12.841 -16.844 1.00 56.53 95 LEU A CA 1
ATOM 776 C C . LEU A 1 95 ? 2.868 -11.667 -16.461 1.00 56.53 95 LEU A C 1
ATOM 778 O O . LEU A 1 95 ? 2.750 -11.082 -15.378 1.00 56.53 95 LEU A O 1
ATOM 782 N N . VAL A 1 96 ? 3.774 -11.265 -17.363 1.00 60.19 96 VAL A N 1
ATOM 783 C CA . VAL A 1 96 ? 4.802 -10.244 -17.091 1.00 60.19 96 VAL A CA 1
ATOM 784 C C . VAL A 1 96 ? 4.925 -9.216 -18.235 1.00 60.19 96 VAL A C 1
ATOM 786 O O . VAL A 1 96 ? 6.030 -8.960 -18.738 1.00 60.19 96 VAL A O 1
ATOM 789 N N . PRO A 1 97 ? 3.820 -8.554 -18.637 1.00 65.19 97 PRO A N 1
ATOM 790 C CA . PRO A 1 97 ? 3.812 -7.676 -19.801 1.00 65.19 97 PRO A CA 1
ATOM 791 C C . PRO A 1 97 ? 4.836 -6.549 -19.673 1.00 65.19 97 PRO A C 1
ATOM 793 O O . PRO A 1 97 ? 5.005 -5.934 -18.607 1.00 65.19 97 PRO A O 1
ATOM 796 N N . ARG A 1 98 ? 5.491 -6.219 -20.791 1.00 61.91 98 ARG A N 1
ATOM 797 C CA . ARG A 1 98 ? 6.444 -5.102 -20.858 1.00 61.91 98 ARG A CA 1
ATOM 798 C C . ARG A 1 98 ? 5.717 -3.780 -20.595 1.00 61.91 98 ARG A C 1
ATOM 800 O O . ARG A 1 98 ? 5.043 -3.233 -21.467 1.00 61.91 98 ARG A O 1
ATOM 807 N N . LYS A 1 99 ? 5.878 -3.198 -19.403 1.00 58.91 99 LYS A N 1
ATOM 808 C CA . LYS A 1 99 ? 5.365 -1.846 -19.129 1.00 58.91 99 LYS A CA 1
ATOM 809 C C . LYS A 1 99 ? 6.260 -0.792 -19.788 1.00 58.91 99 LYS A C 1
ATOM 811 O O . LYS A 1 99 ? 7.427 -0.648 -19.435 1.00 58.91 99 LYS A O 1
ATOM 816 N N . ARG A 1 100 ? 5.697 0.013 -20.700 1.00 51.41 100 ARG A N 1
ATOM 817 C CA . ARG A 1 100 ? 6.315 1.281 -21.131 1.00 51.41 100 ARG A CA 1
ATOM 818 C C . ARG A 1 100 ? 6.281 2.272 -19.961 1.00 51.41 100 ARG A C 1
ATOM 820 O O . ARG A 1 100 ? 5.209 2.738 -19.584 1.00 51.41 100 ARG A O 1
ATOM 827 N N . GLY A 1 101 ? 7.442 2.613 -19.402 1.00 56.47 101 GLY A N 1
ATOM 828 C CA . GLY A 1 101 ? 7.569 3.582 -18.307 1.00 56.47 101 GLY A CA 1
ATOM 829 C C . GLY A 1 101 ? 8.226 3.000 -17.056 1.00 56.47 101 GLY A C 1
ATOM 830 O O . GLY A 1 101 ? 9.017 2.068 -17.149 1.00 56.47 101 GLY A O 1
ATOM 831 N N . ASN A 1 102 ? 7.950 3.603 -15.893 1.00 50.66 102 ASN A N 1
ATOM 832 C CA . ASN A 1 102 ? 8.687 3.338 -14.656 1.00 50.66 102 ASN A CA 1
ATOM 833 C C . ASN A 1 102 ? 8.622 1.848 -14.261 1.00 50.66 102 ASN A C 1
ATOM 835 O O . ASN A 1 102 ? 7.530 1.310 -14.069 1.00 50.66 102 ASN A O 1
ATOM 839 N N . LYS A 1 103 ? 9.791 1.203 -14.137 1.00 53.38 103 LYS A N 1
ATOM 840 C CA . LYS A 1 103 ? 9.941 -0.236 -13.844 1.00 53.38 103 LYS A CA 1
ATOM 841 C C . LYS A 1 103 ? 9.440 -0.623 -12.437 1.00 53.38 103 LYS A C 1
ATOM 843 O O . LYS A 1 103 ? 9.194 -1.794 -12.181 1.00 53.38 103 LYS A O 1
ATOM 848 N N . SER A 1 104 ? 9.233 0.349 -11.544 1.00 58.81 104 SER A N 1
ATOM 849 C CA . SER A 1 104 ? 8.776 0.179 -10.157 1.00 58.81 104 SER A CA 1
ATOM 850 C C . SER A 1 104 ? 7.292 0.532 -9.981 1.00 58.81 104 SER A C 1
ATOM 852 O O . SER A 1 104 ? 6.927 1.524 -9.354 1.00 58.81 104 SER A O 1
ATOM 854 N N . GLY A 1 105 ? 6.404 -0.270 -10.571 1.00 66.06 105 GLY A N 1
ATOM 855 C CA . GLY A 1 105 ? 4.960 -0.017 -10.522 1.00 66.06 105 GLY A CA 1
ATOM 856 C C . GLY A 1 105 ? 4.359 0.003 -9.110 1.00 66.06 105 GLY A C 1
ATOM 857 O O . GLY A 1 105 ? 3.374 0.712 -8.905 1.00 66.06 105 GLY A O 1
ATOM 858 N N . HIS A 1 106 ? 4.942 -0.727 -8.150 1.00 85.69 106 HIS A N 1
ATOM 859 C CA . HIS A 1 106 ? 4.340 -0.987 -6.834 1.00 85.69 106 HIS A CA 1
ATOM 860 C C . HIS A 1 106 ? 2.851 -1.380 -6.970 1.00 85.69 106 HIS A C 1
ATOM 862 O O . HIS A 1 106 ? 1.989 -0.864 -6.263 1.00 85.69 106 HIS A O 1
ATOM 868 N N . ASP A 1 107 ? 2.548 -2.228 -7.957 1.00 85.25 107 ASP A N 1
ATOM 869 C CA . ASP A 1 107 ? 1.216 -2.756 -8.231 1.00 85.25 107 ASP A CA 1
ATOM 870 C C . ASP A 1 107 ? 0.699 -3.587 -7.047 1.00 85.25 107 ASP A C 1
ATOM 872 O O . ASP A 1 107 ? -0.430 -3.355 -6.629 1.00 85.25 107 ASP A O 1
ATOM 876 N N . THR A 1 108 ? 1.530 -4.429 -6.423 1.00 88.62 108 THR A N 1
ATOM 877 C CA . THR A 1 108 ? 1.143 -5.199 -5.225 1.00 88.62 108 THR A CA 1
ATOM 878 C C . THR A 1 108 ? 0.801 -4.271 -4.058 1.00 88.62 108 THR A C 1
ATOM 880 O O . THR A 1 108 ? -0.193 -4.459 -3.365 1.00 88.62 108 THR A O 1
ATOM 883 N N . LEU A 1 109 ? 1.575 -3.197 -3.860 1.00 92.88 109 LEU A N 1
ATOM 884 C CA . LEU A 1 109 ? 1.272 -2.194 -2.830 1.00 92.88 109 LEU A CA 1
ATOM 885 C C . LEU A 1 109 ? -0.020 -1.417 -3.143 1.00 92.88 109 LEU A C 1
ATOM 887 O O . LEU A 1 109 ? -0.724 -0.976 -2.236 1.00 92.88 109 LEU A O 1
ATOM 891 N N . LEU A 1 110 ? -0.336 -1.233 -4.423 1.00 91.50 110 LEU A N 1
ATOM 892 C CA . LEU A 1 110 ? -1.565 -0.586 -4.868 1.00 91.50 110 LEU A CA 1
ATOM 893 C C . LEU A 1 110 ? -2.792 -1.494 -4.715 1.00 91.50 110 LEU A C 1
ATOM 895 O O . LEU A 1 110 ? -3.856 -1.000 -4.355 1.00 91.50 110 LEU A O 1
ATOM 899 N N . GLU A 1 111 ? -2.646 -2.799 -4.922 1.00 90.94 111 GLU A N 1
ATOM 900 C CA . GLU A 1 111 ? -3.675 -3.790 -4.596 1.00 90.94 111 GLU A CA 1
ATOM 901 C C . GLU A 1 111 ? -3.921 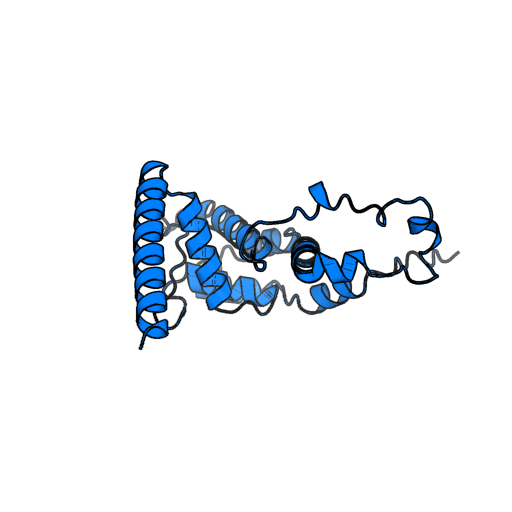-3.856 -3.088 1.00 90.94 111 GLU A C 1
ATOM 903 O O . GLU A 1 111 ? -5.072 -3.801 -2.659 1.00 90.94 111 GLU A O 1
ATOM 908 N N . LEU A 1 112 ? -2.855 -3.833 -2.278 1.00 95.12 112 LEU A N 1
ATOM 909 C CA . LEU A 1 112 ? -2.961 -3.709 -0.824 1.00 95.12 112 LEU A CA 1
ATOM 910 C C . LEU A 1 112 ? -3.716 -2.431 -0.423 1.00 95.12 112 LEU A C 1
ATOM 912 O O . LEU A 1 112 ? -4.620 -2.471 0.411 1.00 95.12 112 LEU A O 1
ATOM 916 N N . PHE A 1 113 ? -3.395 -1.291 -1.042 1.00 95.88 113 PHE A N 1
ATOM 917 C CA . PHE A 1 113 ? -4.130 -0.041 -0.829 1.00 95.88 113 PHE A CA 1
ATOM 918 C C . PHE A 1 113 ? -5.624 -0.184 -1.162 1.00 95.88 113 PHE A C 1
ATOM 920 O O . PHE A 1 113 ? -6.475 0.300 -0.412 1.00 95.88 113 PHE A O 1
ATOM 927 N N . ASP A 1 114 ? -5.956 -0.829 -2.282 1.00 93.38 114 ASP A N 1
ATOM 928 C CA . ASP A 1 114 ? -7.337 -1.028 -2.721 1.00 93.38 114 ASP A CA 1
ATOM 929 C C . ASP A 1 114 ? -8.105 -1.990 -1.797 1.00 93.38 114 ASP A C 1
ATOM 931 O O . ASP A 1 114 ? -9.251 -1.700 -1.445 1.00 93.38 114 ASP A O 1
ATOM 935 N N . LEU A 1 115 ? -7.466 -3.063 -1.323 1.00 94.06 115 LEU A N 1
ATOM 936 C CA . LEU A 1 115 ? -8.014 -3.977 -0.319 1.00 94.06 115 LEU A CA 1
ATOM 937 C C . LEU A 1 115 ? -8.383 -3.229 0.967 1.00 94.06 115 LEU A C 1
ATOM 939 O O . LEU A 1 115 ? -9.526 -3.294 1.428 1.00 94.06 115 LEU A O 1
ATOM 943 N N . LEU A 1 116 ? -7.436 -2.464 1.520 1.00 96.38 116 LEU A N 1
ATOM 944 C CA . LEU A 1 116 ? -7.659 -1.689 2.741 1.00 96.38 116 LEU A CA 1
ATOM 945 C C . LEU A 1 116 ? -8.757 -0.641 2.551 1.00 96.38 116 LEU A C 1
ATOM 947 O O . LEU A 1 116 ? -9.595 -0.464 3.433 1.00 96.38 116 LEU A O 1
ATOM 951 N N . ARG A 1 117 ? -8.814 0.005 1.380 1.00 94.88 117 ARG A N 1
ATOM 952 C CA . ARG A 1 117 ? -9.887 0.940 1.019 1.00 94.88 117 ARG A CA 1
ATOM 953 C C . ARG A 1 117 ? -11.261 0.277 1.052 1.00 94.88 117 ARG A C 1
ATOM 955 O O . ARG A 1 117 ? -12.206 0.882 1.561 1.00 94.88 117 ARG A O 1
ATOM 962 N N . VAL A 1 118 ? -11.393 -0.919 0.479 1.00 91.94 118 VAL A N 1
ATOM 963 C CA . VAL A 1 118 ? -12.660 -1.668 0.462 1.00 91.94 118 VAL A CA 1
ATOM 964 C C . VAL A 1 118 ? -13.081 -2.011 1.887 1.00 91.94 118 VAL A C 1
ATOM 966 O O . VAL A 1 118 ? -14.200 -1.676 2.274 1.00 91.94 118 VAL A O 1
ATOM 969 N N . ARG A 1 119 ? -12.173 -2.580 2.689 1.00 93.75 119 ARG A N 1
ATOM 970 C CA . ARG A 1 119 ? -12.455 -2.943 4.087 1.00 93.75 119 ARG A CA 1
ATOM 971 C C . ARG A 1 119 ? -12.817 -1.726 4.932 1.00 93.75 119 ARG A C 1
ATOM 973 O O . ARG A 1 119 ? -13.863 -1.719 5.568 1.00 93.75 119 ARG A O 1
ATOM 980 N N . TRP A 1 120 ? -12.046 -0.644 4.839 1.00 93.56 120 TRP A N 1
ATOM 981 C CA . TRP A 1 120 ? -12.308 0.596 5.575 1.00 93.56 120 TRP A CA 1
ATOM 982 C C . TRP A 1 120 ? -13.678 1.205 5.267 1.00 93.56 120 TRP A C 1
ATOM 984 O O . TRP A 1 120 ? -14.373 1.687 6.162 1.00 93.56 120 TRP A O 1
ATOM 994 N N . ASN A 1 121 ? -14.074 1.215 3.994 1.00 90.19 121 ASN A N 1
ATOM 995 C CA . ASN A 1 121 ? -15.354 1.789 3.586 1.00 90.19 121 ASN A CA 1
ATOM 996 C C . ASN A 1 121 ? -16.550 0.878 3.907 1.00 90.19 121 ASN A C 1
ATOM 998 O O . ASN A 1 121 ? -17.673 1.381 3.944 1.00 90.19 121 ASN A O 1
ATOM 1002 N N . ALA A 1 122 ? -16.320 -0.419 4.133 1.00 89.69 122 ALA A N 1
ATOM 1003 C CA . ALA A 1 122 ? -17.342 -1.376 4.553 1.00 89.69 122 ALA A CA 1
ATOM 1004 C C . ALA A 1 122 ? -17.643 -1.316 6.062 1.00 89.69 122 ALA A C 1
ATOM 1006 O O . ALA A 1 122 ? -18.693 -1.795 6.486 1.00 89.69 122 ALA A O 1
ATOM 1007 N N . LEU A 1 123 ? -16.764 -0.700 6.861 1.00 88.44 123 LEU A N 1
ATOM 1008 C CA . LEU A 1 123 ? -16.940 -0.602 8.308 1.00 88.44 123 LEU A CA 1
ATOM 1009 C C . LEU A 1 123 ? -18.257 0.101 8.685 1.00 88.44 123 LEU A C 1
ATOM 1011 O O . LEU A 1 123 ? -18.608 1.133 8.091 1.00 88.44 123 LEU A O 1
ATOM 1015 N N . PRO A 1 124 ? -18.955 -0.365 9.736 1.00 85.19 124 PRO A N 1
ATOM 1016 C CA . PRO A 1 124 ? -20.184 0.262 10.193 1.00 85.19 124 PRO A CA 1
ATOM 1017 C C . PRO A 1 124 ? -19.943 1.693 10.705 1.00 85.19 124 PRO A C 1
ATOM 1019 O O . PRO A 1 124 ? -18.841 2.087 11.123 1.00 85.19 124 PRO A O 1
ATOM 1022 N N . LYS A 1 125 ? -21.010 2.503 10.657 1.00 81.75 125 LYS A N 1
ATOM 1023 C CA . LYS A 1 125 ? -21.025 3.861 11.224 1.00 81.75 125 LYS A CA 1
ATOM 1024 C C . LYS A 1 125 ? -20.916 3.776 12.746 1.00 81.75 125 LYS A C 1
ATOM 1026 O O . LYS A 1 125 ? -21.542 2.918 13.356 1.00 81.75 125 LYS A O 1
ATOM 1031 N N . ARG A 1 126 ? -20.182 4.711 13.348 1.00 72.19 126 ARG A N 1
ATOM 1032 C CA . ARG A 1 126 ? -20.035 4.819 14.802 1.00 72.19 126 ARG A CA 1
ATOM 1033 C C . ARG A 1 126 ? -20.893 5.974 15.314 1.00 72.19 126 ARG A C 1
ATOM 1035 O O . ARG A 1 126 ? -20.804 7.079 14.779 1.00 72.19 126 ARG A O 1
ATOM 1042 N N . ASP A 1 127 ? -21.747 5.703 16.296 1.00 68.94 127 ASP A N 1
ATOM 1043 C CA . ASP A 1 127 ? -22.533 6.698 17.045 1.00 68.94 127 ASP A CA 1
ATOM 1044 C C . ASP A 1 127 ? -23.324 7.687 16.166 1.00 68.94 127 ASP A C 1
ATOM 1046 O O . ASP A 1 127 ? -23.335 8.897 16.395 1.00 68.94 127 ASP A O 1
ATOM 1050 N N . GLY A 1 128 ? -23.922 7.194 15.075 1.00 66.44 128 GLY A N 1
ATOM 1051 C CA . GLY A 1 128 ? -24.680 8.018 14.122 1.00 66.44 128 GLY A CA 1
ATOM 1052 C C . GLY A 1 128 ? -23.834 8.980 13.272 1.00 66.44 128 GLY A C 1
ATOM 1053 O O . GLY A 1 128 ? -24.358 9.602 12.345 1.00 66.44 128 GLY A O 1
ATOM 1054 N N . LYS A 1 129 ? -22.519 9.074 13.508 1.00 71.00 129 LYS A N 1
ATOM 1055 C CA . LYS A 1 129 ? -21.592 9.894 12.722 1.00 71.00 129 LYS A CA 1
ATOM 1056 C C . LYS A 1 129 ? -21.039 9.102 11.539 1.00 71.00 129 LYS A C 1
ATOM 1058 O O . LYS A 1 129 ? -20.737 7.910 11.609 1.00 71.00 129 LYS A O 1
ATOM 1063 N N . ARG A 1 130 ? -20.899 9.785 10.400 1.00 70.00 130 ARG A N 1
ATOM 1064 C CA . ARG A 1 130 ? -20.296 9.204 9.195 1.00 70.00 130 ARG A CA 1
ATOM 1065 C C . ARG A 1 130 ? -18.793 9.028 9.435 1.00 70.00 130 ARG A C 1
ATOM 1067 O O . ARG A 1 130 ? -18.109 10.007 9.727 1.00 70.00 130 ARG A O 1
ATOM 1074 N N . ARG A 1 131 ? -18.282 7.798 9.298 1.00 79.38 131 ARG A N 1
ATOM 1075 C CA . ARG A 1 131 ? -16.839 7.510 9.356 1.00 79.38 131 ARG A CA 1
ATOM 1076 C C . ARG A 1 131 ? -16.103 8.334 8.296 1.00 79.38 131 ARG A C 1
ATOM 1078 O O . ARG A 1 131 ? -16.640 8.584 7.211 1.00 79.38 131 ARG A O 1
ATOM 1085 N N . ARG A 1 132 ? -14.873 8.753 8.610 1.00 81.94 132 ARG A N 1
ATOM 1086 C CA . ARG A 1 132 ? -13.993 9.388 7.621 1.00 81.94 132 ARG A CA 1
ATOM 1087 C C . ARG A 1 132 ? -13.774 8.423 6.457 1.00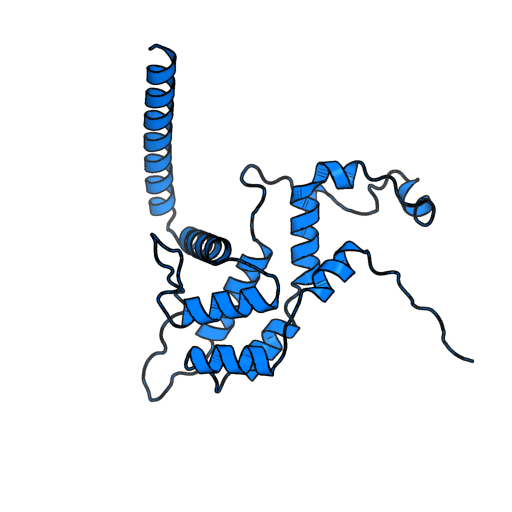 81.94 132 ARG A C 1
ATOM 1089 O O . ARG A 1 132 ? -13.578 7.227 6.668 1.00 81.94 132 ARG A O 1
ATOM 1096 N N . LYS A 1 133 ? -13.839 8.947 5.233 1.00 88.25 133 LYS A N 1
ATOM 1097 C CA . LYS A 1 133 ? -13.562 8.164 4.025 1.00 88.25 133 LYS A CA 1
ATOM 1098 C C . LYS A 1 133 ? -12.107 7.696 4.039 1.00 88.25 133 LYS A C 1
ATOM 1100 O O . LYS A 1 133 ? -11.259 8.349 4.640 1.00 88.25 133 LYS A O 1
ATOM 1105 N N . TRP A 1 134 ? -11.827 6.602 3.338 1.00 93.12 134 TRP A N 1
ATOM 1106 C CA . TRP A 1 134 ? -10.452 6.204 3.056 1.00 93.12 134 TRP A CA 1
ATOM 1107 C C . TRP A 1 134 ? -9.770 7.240 2.156 1.00 93.12 134 TRP A C 1
ATOM 1109 O O . TRP A 1 134 ? -9.954 7.241 0.935 1.00 93.12 134 TRP A O 1
ATOM 1119 N N . THR A 1 135 ? -9.007 8.138 2.771 1.00 93.31 135 THR A N 1
ATOM 1120 C CA . THR A 1 135 ? -8.212 9.165 2.090 1.00 93.31 135 THR A CA 1
ATOM 1121 C C . THR A 1 135 ? -6.857 9.318 2.782 1.00 93.31 135 THR A C 1
ATOM 1123 O O . THR A 1 135 ? -6.634 10.329 3.444 1.00 93.31 135 THR A O 1
ATOM 1126 N N . PRO A 1 136 ? -5.950 8.326 2.681 1.00 95.69 136 PRO A N 1
ATOM 1127 C CA . PRO A 1 136 ? -4.581 8.481 3.159 1.00 95.69 136 PRO A CA 1
ATOM 1128 C C . PRO A 1 136 ? -3.932 9.749 2.600 1.00 95.69 136 PRO A C 1
ATOM 1130 O O . PRO A 1 136 ? -3.940 9.963 1.390 1.00 95.69 136 PRO A O 1
ATOM 1133 N N . GLU A 1 137 ? -3.371 10.577 3.475 1.00 95.44 137 GLU A N 1
ATOM 1134 C CA . GLU A 1 137 ? -2.650 11.801 3.122 1.00 95.44 137 GLU A CA 1
ATOM 1135 C C . GLU A 1 137 ? -1.231 11.748 3.685 1.00 95.44 137 GLU A C 1
ATOM 1137 O O . GLU A 1 137 ? -1.022 11.356 4.835 1.00 95.44 137 GLU A O 1
ATOM 1142 N N . PHE A 1 138 ? -0.269 12.147 2.859 1.00 95.88 138 PHE A N 1
ATOM 1143 C CA . PHE A 1 138 ? 1.149 12.186 3.191 1.00 95.88 138 PHE A CA 1
ATOM 1144 C C . PHE A 1 138 ? 1.683 13.593 2.939 1.00 95.88 138 PHE A C 1
ATOM 1146 O O . PHE A 1 138 ? 1.275 14.235 1.971 1.00 95.88 138 PHE A O 1
ATOM 1153 N N . ASP A 1 139 ? 2.593 14.049 3.792 1.00 93.56 139 ASP A N 1
ATOM 1154 C CA . ASP A 1 139 ? 3.214 15.361 3.689 1.00 93.56 139 ASP A CA 1
ATOM 1155 C C . ASP A 1 139 ? 4.010 15.493 2.393 1.00 93.56 139 ASP A C 1
ATOM 1157 O O . ASP A 1 139 ? 4.698 14.565 1.942 1.00 93.56 139 ASP A O 1
ATOM 1161 N N . ASP A 1 140 ? 3.903 16.661 1.761 1.00 87.25 140 ASP A N 1
ATOM 1162 C CA . ASP A 1 140 ? 4.523 16.856 0.464 1.00 87.25 140 ASP A CA 1
ATOM 1163 C C . ASP A 1 140 ? 6.044 16.988 0.525 1.00 87.25 140 ASP A C 1
ATOM 1165 O O . ASP A 1 140 ? 6.729 16.566 -0.411 1.00 87.25 140 ASP A O 1
ATOM 1169 N N . SER A 1 141 ? 6.551 17.501 1.644 1.00 88.25 141 SER A N 1
ATOM 1170 C CA . SER A 1 141 ? 7.961 17.778 1.887 1.00 88.25 141 SER A CA 1
ATOM 1171 C C . SER A 1 141 ? 8.696 16.609 2.541 1.00 88.25 141 SER A C 1
ATOM 1173 O O . SER A 1 141 ? 9.783 16.250 2.088 1.00 88.25 141 SER A O 1
ATOM 1175 N N . THR A 1 142 ? 8.103 15.975 3.555 1.00 89.19 142 THR A N 1
ATOM 1176 C CA . THR A 1 142 ? 8.743 14.896 4.324 1.00 89.19 142 THR A CA 1
ATOM 1177 C C . THR A 1 142 ? 8.274 13.505 3.904 1.00 89.19 142 THR A C 1
ATOM 1179 O O . THR A 1 142 ? 8.976 12.515 4.122 1.00 89.19 142 THR A O 1
ATOM 1182 N N . GLY A 1 143 ? 7.098 13.405 3.275 1.00 88.75 143 GLY A N 1
ATOM 1183 C CA . GLY A 1 143 ? 6.443 12.129 2.997 1.00 88.75 143 GLY A CA 1
ATOM 1184 C C . GLY A 1 143 ? 5.822 11.480 4.234 1.00 88.75 143 GLY A C 1
ATOM 1185 O O . GLY A 1 143 ? 5.436 10.317 4.160 1.00 88.75 143 GLY A O 1
ATOM 1186 N N . ASP A 1 144 ? 5.736 12.179 5.365 1.00 93.19 144 ASP A N 1
ATOM 1187 C CA . ASP A 1 144 ? 5.165 11.625 6.591 1.00 93.19 144 ASP A CA 1
ATOM 1188 C C . ASP A 1 144 ? 3.645 11.458 6.496 1.00 93.19 144 ASP A C 1
ATOM 1190 O O . ASP A 1 144 ? 2.974 12.284 5.882 1.00 93.19 144 ASP A O 1
ATOM 1194 N N . PRO A 1 145 ? 3.067 10.398 7.084 1.00 95.00 145 PRO A N 1
ATOM 1195 C CA . PRO A 1 145 ? 1.617 10.264 7.164 1.00 95.00 145 PRO A CA 1
ATOM 1196 C C . PRO A 1 145 ? 1.009 11.422 7.973 1.00 95.00 145 PRO A C 1
ATOM 1198 O O . PRO A 1 145 ? 1.478 11.737 9.061 1.00 95.00 145 PRO A O 1
ATOM 1201 N N . ILE A 1 146 ? -0.047 12.042 7.440 1.00 95.62 146 ILE A N 1
ATOM 1202 C CA . ILE A 1 146 ? -0.734 13.187 8.068 1.00 95.62 146 ILE A CA 1
ATOM 1203 C C . ILE A 1 146 ? -1.955 12.729 8.874 1.00 95.62 146 ILE A C 1
ATOM 1205 O O . ILE A 1 146 ? -2.349 13.355 9.856 1.00 95.62 146 ILE A O 1
ATOM 1209 N N . ASN A 1 147 ? -2.605 11.649 8.438 1.00 94.44 147 ASN A N 1
ATOM 1210 C CA . ASN A 1 147 ? -3.884 11.213 8.987 1.00 94.44 147 ASN A CA 1
ATOM 1211 C C . ASN A 1 147 ? -3.905 9.720 9.331 1.00 94.44 147 ASN A C 1
ATOM 1213 O O . ASN A 1 147 ? -3.065 8.943 8.878 1.00 94.44 147 ASN A O 1
ATOM 1217 N N . ALA A 1 148 ? -4.898 9.311 10.127 1.00 93.25 148 ALA A N 1
ATOM 1218 C CA . ALA A 1 148 ? -5.025 7.938 10.623 1.00 93.25 148 ALA A CA 1
ATOM 1219 C C . ALA A 1 148 ? -5.003 6.887 9.499 1.00 93.25 148 ALA A C 1
ATOM 1221 O O . ALA A 1 148 ? -4.343 5.862 9.625 1.00 93.25 148 ALA A O 1
ATOM 1222 N N . THR A 1 149 ? -5.658 7.160 8.366 1.00 95.38 149 THR A N 1
ATOM 1223 C CA . THR A 1 149 ? -5.662 6.241 7.217 1.00 95.38 149 THR A CA 1
ATOM 1224 C C . THR A 1 149 ? -4.284 6.104 6.562 1.00 95.38 149 THR A C 1
ATOM 1226 O O . THR A 1 149 ? -3.945 5.021 6.093 1.00 95.38 149 THR A O 1
ATOM 1229 N N . ALA A 1 150 ? -3.462 7.159 6.558 1.00 96.31 150 ALA A N 1
ATOM 1230 C CA . ALA A 1 150 ? -2.084 7.101 6.072 1.00 96.31 150 ALA A CA 1
ATOM 1231 C C . ALA A 1 150 ? -1.148 6.376 7.034 1.00 96.31 150 ALA A C 1
ATOM 1233 O O . ALA A 1 150 ? -0.346 5.560 6.582 1.00 96.31 150 ALA A O 1
ATOM 1234 N N . HIS A 1 151 ? -1.281 6.624 8.341 1.00 96.12 151 HIS A N 1
ATOM 1235 C CA . HIS A 1 151 ? -0.546 5.879 9.364 1.00 96.12 151 HIS A CA 1
ATOM 1236 C C . HIS A 1 151 ? -0.850 4.384 9.276 1.00 96.12 151 HIS A C 1
ATOM 1238 O O . HIS A 1 151 ? 0.070 3.572 9.201 1.00 96.12 151 HIS A O 1
ATOM 1244 N N . PHE A 1 152 ? -2.134 4.035 9.192 1.00 97.06 152 PHE A N 1
ATOM 1245 C CA . PHE A 1 152 ? -2.571 2.653 9.062 1.00 97.06 152 PHE A CA 1
ATOM 1246 C C . PHE A 1 152 ? -2.039 1.999 7.784 1.00 97.06 152 PHE A C 1
ATOM 1248 O O . PHE A 1 152 ? -1.441 0.928 7.844 1.00 97.06 152 PHE A O 1
ATOM 1255 N N . PHE A 1 153 ? -2.187 2.662 6.630 1.00 97.69 153 PHE A N 1
ATOM 1256 C CA . PHE A 1 153 ? -1.688 2.139 5.358 1.00 97.69 153 PHE A CA 1
ATOM 1257 C C . PHE A 1 153 ? -0.174 1.905 5.380 1.00 97.69 153 PHE A C 1
ATOM 1259 O O . PHE A 1 153 ? 0.278 0.827 5.001 1.00 97.69 153 PHE A O 1
ATOM 1266 N N . LEU A 1 154 ? 0.604 2.886 5.847 1.00 97.00 154 LEU A N 1
ATOM 1267 C CA . LEU A 1 154 ? 2.058 2.769 5.940 1.00 97.00 154 LEU A CA 1
ATOM 1268 C C . LEU A 1 154 ? 2.472 1.642 6.893 1.00 97.00 154 LEU A C 1
ATOM 1270 O O . LEU A 1 154 ? 3.364 0.863 6.562 1.00 97.00 154 LEU A O 1
ATOM 1274 N N . GLY A 1 155 ? 1.819 1.545 8.052 1.00 96.81 155 GLY A N 1
ATOM 1275 C CA . GLY A 1 155 ? 2.084 0.495 9.029 1.00 96.81 155 GLY A CA 1
ATOM 1276 C C . GLY A 1 155 ? 1.838 -0.894 8.451 1.00 96.81 155 GLY A C 1
ATOM 1277 O O . GLY A 1 155 ? 2.716 -1.749 8.527 1.00 96.81 155 GLY A O 1
ATOM 1278 N N . VAL A 1 156 ? 0.685 -1.100 7.805 1.00 96.94 156 VAL A N 1
ATOM 1279 C CA . VAL A 1 156 ? 0.342 -2.378 7.163 1.00 96.94 156 VAL A CA 1
ATOM 1280 C C . VAL A 1 156 ? 1.302 -2.692 6.017 1.00 96.94 156 VAL A C 1
ATOM 1282 O O . VAL A 1 156 ? 1.771 -3.822 5.912 1.00 96.94 156 VAL A O 1
ATOM 1285 N N . ALA A 1 157 ? 1.651 -1.705 5.186 1.00 95.38 157 ALA A N 1
ATOM 1286 C CA . ALA A 1 157 ? 2.636 -1.888 4.123 1.00 95.38 157 ALA A CA 1
ATOM 1287 C C . ALA A 1 157 ? 3.979 -2.377 4.685 1.00 95.38 157 ALA A C 1
ATOM 1289 O O . ALA A 1 157 ? 4.557 -3.309 4.129 1.00 95.38 157 ALA A O 1
ATOM 1290 N N . GLY A 1 158 ? 4.411 -1.808 5.817 1.00 93.25 158 GLY A N 1
ATOM 1291 C CA . GLY A 1 158 ? 5.610 -2.205 6.555 1.00 93.25 158 GLY A CA 1
ATOM 1292 C C . GLY A 1 158 ? 5.612 -3.654 7.053 1.00 93.25 158 GLY A C 1
ATOM 1293 O O . GLY A 1 158 ? 6.688 -4.228 7.207 1.00 93.25 158 GLY A O 1
ATOM 1294 N N . LEU A 1 159 ? 4.437 -4.260 7.272 1.00 93.81 159 LEU A N 1
ATOM 1295 C CA . LEU A 1 159 ? 4.325 -5.668 7.675 1.00 93.81 159 LEU A CA 1
ATOM 1296 C C . LEU A 1 159 ? 4.571 -6.637 6.516 1.00 93.81 159 LEU A C 1
ATOM 1298 O O . LEU A 1 159 ? 4.994 -7.759 6.757 1.00 93.81 159 LEU A O 1
ATOM 1302 N N . PHE A 1 160 ? 4.305 -6.249 5.269 1.00 90.25 160 PHE A N 1
ATOM 1303 C CA . PHE A 1 160 ? 4.512 -7.131 4.113 1.00 90.25 160 PHE A CA 1
ATOM 1304 C C . PHE A 1 160 ? 5.916 -7.015 3.535 1.00 90.25 160 PHE A C 1
ATOM 1306 O O . PHE A 1 160 ? 6.565 -8.004 3.202 1.00 90.25 160 PHE A O 1
ATOM 1313 N N . ALA A 1 161 ? 6.388 -5.785 3.404 1.00 81.12 161 ALA A N 1
ATOM 1314 C CA . ALA A 1 161 ? 7.746 -5.489 3.004 1.00 81.12 161 ALA A CA 1
ATOM 1315 C C . ALA A 1 161 ? 8.166 -4.177 3.649 1.00 81.12 161 ALA A C 1
ATOM 1317 O O . ALA A 1 161 ? 7.333 -3.383 4.069 1.00 81.12 161 ALA A O 1
ATOM 1318 N N . SER A 1 162 ? 9.463 -3.888 3.664 1.00 81.56 162 SER A N 1
ATOM 1319 C CA . SER A 1 162 ? 9.994 -2.600 4.121 1.00 81.56 162 SER A CA 1
ATOM 1320 C C . SER A 1 162 ? 9.664 -1.457 3.140 1.00 81.56 162 SER A C 1
ATOM 1322 O O . SER A 1 162 ? 10.551 -0.744 2.666 1.00 81.56 162 SER A O 1
ATOM 1324 N N . TYR A 1 163 ? 8.389 -1.295 2.769 1.00 88.56 163 TYR A N 1
ATOM 1325 C CA . TYR A 1 163 ? 7.909 -0.181 1.973 1.00 88.56 163 TYR A CA 1
ATOM 1326 C C . TYR A 1 163 ? 8.118 1.113 2.753 1.00 88.56 163 TYR A C 1
ATOM 1328 O O . TYR A 1 163 ? 7.664 1.279 3.881 1.00 88.56 163 TYR A O 1
ATOM 1336 N N . SER A 1 164 ? 8.808 2.054 2.123 1.00 89.81 164 SER A N 1
ATOM 1337 C CA . SER A 1 164 ? 8.996 3.386 2.659 1.00 89.81 164 SER A CA 1
ATOM 1338 C C . SER A 1 164 ? 7.731 4.236 2.516 1.00 89.81 164 SER A C 1
ATOM 1340 O O . SER A 1 164 ? 6.831 3.984 1.704 1.00 89.81 164 SER A O 1
ATOM 1342 N N . LYS A 1 165 ? 7.749 5.348 3.247 1.00 93.38 165 LYS A N 1
ATOM 1343 C CA . LYS A 1 165 ? 6.843 6.489 3.095 1.00 93.38 165 LYS A CA 1
ATOM 1344 C C . LYS A 1 165 ? 6.704 6.944 1.637 1.00 93.38 165 LYS A C 1
ATOM 1346 O O . LYS A 1 165 ? 5.598 7.190 1.162 1.00 93.38 165 LYS A O 1
ATOM 1351 N N . THR A 1 166 ? 7.813 6.977 0.893 1.00 90.31 166 THR A N 1
ATOM 1352 C CA . THR A 1 166 ? 7.827 7.386 -0.520 1.00 90.31 166 THR A CA 1
ATOM 1353 C C . THR A 1 166 ? 7.072 6.411 -1.423 1.00 90.31 166 THR A C 1
ATOM 1355 O O . THR A 1 166 ? 6.333 6.860 -2.302 1.00 90.31 166 THR A O 1
ATOM 1358 N N . HIS A 1 167 ? 7.184 5.097 -1.190 1.00 91.38 167 HIS A N 1
ATOM 1359 C CA . HIS A 1 167 ? 6.402 4.098 -1.926 1.00 91.38 167 HIS A CA 1
ATOM 1360 C C . HIS A 1 167 ? 4.900 4.277 -1.667 1.00 91.38 167 HIS A C 1
ATOM 1362 O O . HIS A 1 167 ? 4.114 4.350 -2.614 1.00 91.38 167 HIS A O 1
ATOM 1368 N N . CYS A 1 168 ? 4.508 4.429 -0.398 1.00 93.38 168 CYS A N 1
ATOM 1369 C CA . CYS A 1 168 ? 3.107 4.607 -0.011 1.00 93.38 168 CYS A CA 1
ATOM 1370 C C . CYS A 1 168 ? 2.514 5.891 -0.603 1.00 93.38 168 CYS A C 1
ATOM 1372 O O . CYS A 1 168 ? 1.458 5.844 -1.236 1.00 93.38 168 CYS A O 1
ATOM 1374 N N . LYS A 1 169 ? 3.224 7.021 -0.495 1.00 93.25 169 LYS A N 1
ATOM 1375 C CA . LYS A 1 169 ? 2.816 8.292 -1.109 1.00 93.25 169 LYS A CA 1
ATOM 1376 C C . LYS A 1 169 ? 2.623 8.156 -2.622 1.00 93.25 169 LYS A C 1
ATOM 1378 O O . LYS A 1 169 ? 1.595 8.573 -3.154 1.00 93.25 169 LYS A O 1
ATOM 1383 N N . SER A 1 170 ? 3.572 7.520 -3.314 1.00 90.50 170 SER A N 1
ATOM 1384 C CA . SER A 1 170 ? 3.483 7.296 -4.763 1.00 90.50 170 SER A CA 1
ATOM 1385 C C . SER A 1 170 ? 2.234 6.493 -5.150 1.00 90.50 170 SER A C 1
ATOM 1387 O O . SER A 1 170 ? 1.538 6.835 -6.112 1.00 90.50 170 SER A O 1
ATOM 1389 N N . VAL A 1 171 ? 1.906 5.462 -4.368 1.00 92.06 171 VAL A N 1
ATOM 1390 C CA . VAL A 1 171 ? 0.706 4.640 -4.562 1.00 92.06 171 VAL A CA 1
ATOM 1391 C C . VAL A 1 171 ? -0.573 5.437 -4.325 1.00 92.06 171 VAL A C 1
ATOM 1393 O O . VAL A 1 171 ? -1.475 5.372 -5.160 1.00 92.06 171 VAL A O 1
ATOM 1396 N N . VAL A 1 172 ? -0.640 6.251 -3.269 1.00 92.69 172 VAL A N 1
ATOM 1397 C CA . VAL A 1 172 ? -1.786 7.141 -3.011 1.00 92.69 172 VAL A CA 1
ATOM 1398 C C . VAL A 1 172 ? -2.004 8.112 -4.167 1.00 92.69 172 VAL A C 1
ATOM 1400 O O . VAL A 1 172 ? -3.122 8.247 -4.670 1.00 92.69 172 VAL A O 1
ATOM 1403 N N . GLU A 1 173 ? -0.941 8.759 -4.648 1.00 89.81 173 GLU A N 1
ATOM 1404 C CA . GLU A 1 173 ? -1.034 9.657 -5.798 1.00 89.81 173 GLU A CA 1
ATOM 1405 C C . GLU A 1 173 ? -1.519 8.926 -7.052 1.00 89.81 173 GLU A C 1
ATOM 1407 O O . GLU A 1 173 ? -2.335 9.457 -7.811 1.00 89.81 173 GLU A O 1
ATOM 1412 N N . ARG A 1 174 ? -1.024 7.708 -7.292 1.00 87.62 174 ARG A N 1
ATOM 1413 C CA . ARG A 1 174 ? -1.439 6.879 -8.428 1.00 87.62 174 ARG A CA 1
ATOM 1414 C C . ARG A 1 174 ? -2.907 6.469 -8.311 1.00 87.62 174 ARG A C 1
ATOM 1416 O O . ARG A 1 174 ? -3.626 6.561 -9.306 1.00 87.62 174 ARG A O 1
ATOM 1423 N N . ALA A 1 175 ? -3.363 6.074 -7.125 1.00 88.75 175 ALA A N 1
ATOM 1424 C CA . ALA A 1 175 ? -4.757 5.739 -6.857 1.00 88.75 175 ALA A CA 1
ATOM 1425 C C . ALA A 1 175 ? -5.677 6.951 -7.076 1.00 88.75 175 ALA A C 1
ATOM 1427 O O . ALA A 1 175 ? -6.679 6.844 -7.782 1.00 88.75 175 ALA A O 1
ATOM 1428 N N . SER A 1 176 ? -5.289 8.129 -6.581 1.00 85.38 176 SER A N 1
ATOM 1429 C CA . SER A 1 176 ? -6.000 9.392 -6.828 1.00 85.38 176 SER A CA 1
ATOM 1430 C C . SER A 1 176 ? -6.060 9.735 -8.323 1.00 85.38 176 SER A C 1
ATOM 1432 O O . SER A 1 176 ? -7.094 10.139 -8.851 1.00 85.38 176 SER A O 1
ATOM 1434 N N . ARG A 1 177 ? -4.986 9.466 -9.078 1.00 80.50 177 ARG A N 1
ATOM 1435 C CA . ARG A 1 177 ? -4.983 9.679 -10.534 1.00 80.50 177 ARG A CA 1
ATOM 1436 C C . ARG A 1 177 ? -5.956 8.775 -11.294 1.00 80.50 177 ARG A C 1
ATOM 1438 O O . ARG A 1 177 ? -6.428 9.180 -12.360 1.00 80.50 177 ARG A O 1
ATOM 1445 N N . ARG A 1 178 ? -6.265 7.576 -10.780 1.00 77.62 178 ARG A N 1
ATOM 1446 C CA . ARG A 1 178 ? -7.237 6.659 -11.404 1.00 77.62 178 ARG A CA 1
ATOM 1447 C C . ARG A 1 178 ? -8.650 7.246 -11.400 1.00 77.62 178 ARG A C 1
ATOM 1449 O O . ARG A 1 178 ? -9.366 7.050 -12.379 1.00 77.62 178 ARG A O 1
ATOM 1456 N N . THR A 1 179 ? -9.015 7.998 -10.360 1.00 70.75 179 THR A N 1
ATOM 1457 C CA . THR A 1 179 ? -10.365 8.558 -10.179 1.00 70.75 179 THR A CA 1
ATOM 1458 C C . THR A 1 179 ? -10.594 9.881 -10.913 1.00 70.75 179 THR A C 1
ATOM 1460 O O . THR A 1 179 ? -11.724 10.360 -10.971 1.00 70.75 179 THR A O 1
ATOM 1463 N N . HIS A 1 180 ? -9.559 10.476 -11.515 1.00 68.69 180 HIS A N 1
ATOM 1464 C CA . HIS A 1 180 ? -9.718 11.699 -12.299 1.00 68.69 180 HIS A CA 1
ATOM 1465 C C . HIS A 1 180 ? -10.596 11.489 -13.539 1.00 68.69 180 HIS A C 1
ATOM 1467 O O . HIS A 1 180 ? -10.409 10.532 -14.300 1.00 68.69 180 HIS A O 1
ATOM 1473 N N . SER A 1 181 ? -11.484 12.458 -13.785 1.00 64.44 181 SER A N 1
ATOM 1474 C CA . SER A 1 181 ? -12.273 12.540 -15.014 1.00 64.44 181 SER A CA 1
ATOM 1475 C C . SER A 1 181 ? -11.373 12.611 -16.262 1.00 64.44 181 SER A C 1
ATOM 1477 O O . SER A 1 181 ? -10.228 13.076 -16.172 1.00 64.44 181 SER A O 1
ATOM 1479 N N . P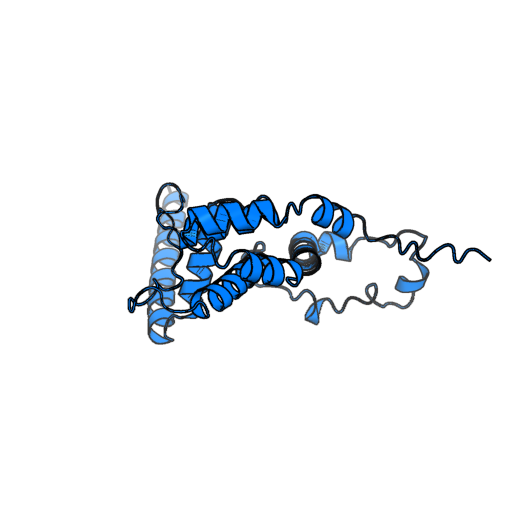RO A 1 182 ? -11.863 12.189 -17.443 1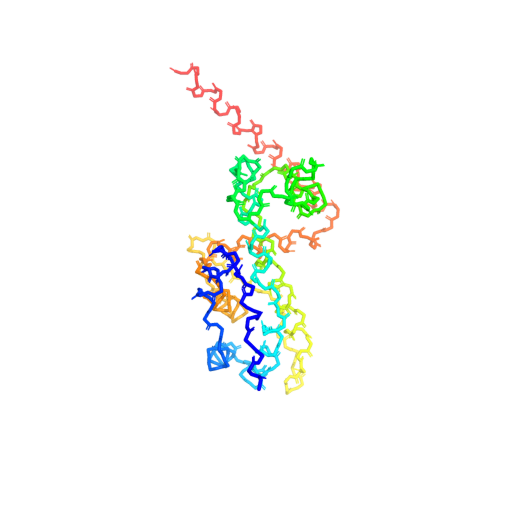.00 64.44 182 PRO A N 1
ATOM 1480 C CA . PRO A 1 182 ? -11.132 12.320 -18.706 1.00 64.44 182 PRO A CA 1
ATOM 1481 C C . PRO A 1 182 ? -10.632 13.750 -18.970 1.00 64.44 182 PRO A C 1
ATOM 1483 O O . PRO A 1 182 ? -9.481 13.940 -19.356 1.00 64.44 182 PRO A O 1
ATOM 1486 N N . GLU A 1 183 ? -11.442 14.762 -18.654 1.00 67.31 183 GLU A N 1
ATOM 1487 C CA . GLU A 1 183 ? -11.067 16.180 -18.753 1.00 67.31 183 GLU A CA 1
ATOM 1488 C C . GLU A 1 183 ? -9.906 16.558 -17.822 1.00 67.31 183 GLU A C 1
ATOM 1490 O O . GLU A 1 183 ? -8.968 17.250 -18.223 1.00 67.31 183 GLU A O 1
ATOM 1495 N N . SER A 1 184 ? -9.921 16.065 -16.580 1.00 60.16 184 SER A N 1
ATOM 1496 C CA . SER A 1 184 ? -8.830 16.283 -15.623 1.00 60.16 184 SER A CA 1
ATOM 1497 C C . SER A 1 184 ? -7.537 15.601 -16.086 1.00 60.16 184 SER A C 1
ATOM 1499 O O . SER A 1 184 ? -6.445 16.151 -15.922 1.00 60.16 184 SER A O 1
ATOM 1501 N N . LYS A 1 185 ? -7.645 14.420 -16.716 1.00 64.12 185 LYS A N 1
ATOM 1502 C CA . LYS A 1 185 ? -6.506 13.718 -17.330 1.00 64.12 185 LYS A CA 1
ATOM 1503 C C . LYS A 1 185 ? -5.941 14.512 -18.513 1.00 64.12 185 LYS A C 1
ATOM 1505 O O . LYS A 1 185 ? -4.721 14.666 -18.593 1.00 64.12 185 LYS A O 1
ATOM 1510 N N . ALA A 1 186 ? -6.800 15.073 -19.367 1.00 66.38 186 ALA A N 1
ATOM 1511 C CA . ALA A 1 186 ? -6.400 15.896 -20.509 1.00 66.38 186 ALA A CA 1
ATOM 1512 C C . ALA A 1 186 ? -5.660 17.175 -20.073 1.00 66.38 186 ALA A C 1
ATOM 1514 O O . ALA A 1 186 ? -4.530 17.402 -20.508 1.00 66.38 186 ALA A O 1
ATOM 1515 N N . LYS A 1 187 ? -6.217 17.939 -19.120 1.00 70.31 187 LYS A N 1
ATOM 1516 C CA . LYS A 1 187 ? -5.567 19.146 -18.566 1.00 70.31 187 LYS A CA 1
ATOM 1517 C C . LYS A 1 187 ? -4.195 18.843 -17.954 1.00 70.31 187 LYS A C 1
ATOM 1519 O O . LYS A 1 187 ? -3.247 19.614 -18.108 1.00 70.31 187 LYS A O 1
ATOM 1524 N N . ARG A 1 188 ? -4.050 17.701 -17.272 1.00 66.06 188 ARG A N 1
ATOM 1525 C CA . ARG A 1 188 ? -2.768 17.282 -16.681 1.00 66.06 188 ARG A CA 1
ATOM 1526 C C . ARG A 1 188 ? -1.753 16.854 -17.741 1.00 66.06 188 ARG A C 1
ATOM 1528 O O . ARG A 1 188 ? -0.574 17.172 -17.605 1.00 66.06 188 ARG A O 1
ATOM 1535 N N . ALA A 1 189 ? -2.196 16.165 -18.793 1.00 72.19 189 ALA A N 1
ATOM 1536 C CA . ALA A 1 189 ? -1.343 15.809 -19.924 1.00 72.19 189 ALA A CA 1
ATOM 1537 C C . ALA A 1 189 ? -0.806 17.062 -20.631 1.00 72.19 189 ALA A C 1
ATOM 1539 O O . ALA A 1 189 ? 0.383 17.129 -20.936 1.00 72.19 189 ALA A O 1
ATOM 1540 N N . GLU A 1 190 ? -1.650 18.074 -20.819 1.00 73.94 190 GLU A N 1
ATOM 1541 C CA . GLU A 1 190 ? -1.257 19.358 -21.398 1.00 73.94 190 GLU A CA 1
ATOM 1542 C C . GLU A 1 190 ? -0.245 20.106 -20.521 1.00 73.94 190 GLU A C 1
ATOM 1544 O O . GLU A 1 190 ? 0.818 20.511 -20.999 1.00 73.94 190 GLU A O 1
ATOM 1549 N N . ARG A 1 191 ? -0.492 20.171 -19.206 1.00 74.88 191 ARG A N 1
ATOM 1550 C CA . ARG A 1 191 ? 0.458 20.756 -18.248 1.00 74.88 191 ARG A CA 1
ATOM 1551 C C . ARG A 1 191 ? 1.806 20.027 -18.245 1.00 74.88 191 ARG A C 1
ATOM 1553 O O . ARG A 1 191 ? 2.853 20.672 -18.240 1.00 74.88 191 ARG A O 1
ATOM 1560 N N . ASN A 1 192 ? 1.800 18.694 -18.299 1.00 76.06 192 ASN A N 1
ATOM 1561 C CA . ASN A 1 192 ? 3.025 17.897 -18.381 1.00 76.06 192 ASN A CA 1
ATOM 1562 C C . ASN A 1 192 ? 3.780 18.125 -19.696 1.00 76.06 192 ASN A C 1
ATOM 1564 O O . ASN A 1 192 ? 5.005 18.228 -19.667 1.00 76.06 192 ASN A O 1
ATOM 1568 N N . ARG A 1 193 ? 3.086 18.231 -20.839 1.00 77.56 193 ARG A N 1
ATOM 1569 C CA . ARG A 1 193 ? 3.725 18.562 -22.126 1.00 77.56 193 ARG A CA 1
ATOM 1570 C C . ARG A 1 193 ? 4.420 19.915 -22.058 1.00 77.56 193 ARG A C 1
ATOM 1572 O O . ARG A 1 193 ? 5.571 20.014 -22.473 1.00 77.56 193 ARG A O 1
ATOM 1579 N N . ARG A 1 194 ? 3.757 20.921 -21.480 1.00 80.44 194 ARG A N 1
ATOM 1580 C CA . ARG A 1 194 ? 4.333 22.256 -21.294 1.00 80.44 194 ARG A CA 1
ATOM 1581 C C . ARG A 1 194 ? 5.579 22.221 -20.408 1.00 80.44 194 ARG A C 1
ATOM 1583 O O . ARG A 1 194 ? 6.629 22.685 -20.836 1.00 80.44 194 ARG A O 1
ATOM 1590 N N . HIS A 1 195 ? 5.510 21.581 -19.240 1.00 77.56 195 HIS A N 1
ATOM 1591 C CA . HIS A 1 195 ? 6.675 21.447 -18.360 1.00 77.56 195 HIS A CA 1
ATOM 1592 C C . HIS A 1 195 ? 7.828 20.665 -19.001 1.00 77.56 195 HIS A C 1
ATOM 1594 O O . HIS A 1 195 ? 8.990 21.031 -18.835 1.00 77.56 195 HIS A O 1
ATOM 1600 N N . GLN A 1 196 ? 7.542 19.601 -19.758 1.00 76.31 196 GLN A N 1
ATOM 1601 C CA . GLN A 1 196 ? 8.582 18.871 -20.484 1.00 76.31 196 GLN A CA 1
ATOM 1602 C C . GLN A 1 196 ? 9.217 19.723 -21.585 1.00 76.31 196 GLN A C 1
ATOM 1604 O O . GLN A 1 196 ? 10.430 19.645 -21.774 1.00 76.31 196 GLN A O 1
A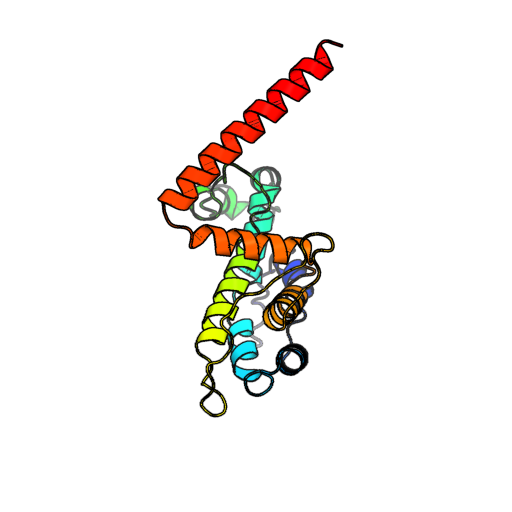TOM 1609 N N . ALA A 1 197 ? 8.430 20.527 -22.302 1.00 79.44 197 ALA A N 1
ATOM 1610 C CA . ALA A 1 197 ? 8.939 21.447 -23.313 1.00 79.44 197 ALA A CA 1
ATOM 1611 C C . ALA A 1 197 ? 9.839 22.521 -22.683 1.00 79.44 197 ALA A C 1
ATOM 1613 O O . ALA A 1 197 ? 10.964 22.711 -23.141 1.00 79.44 197 ALA A O 1
ATOM 1614 N N . GLU A 1 198 ? 9.398 23.138 -21.583 1.00 82.38 198 GLU A N 1
ATOM 1615 C CA . GLU A 1 198 ? 10.181 24.109 -20.806 1.00 82.38 198 GLU A CA 1
ATOM 1616 C C . GLU A 1 198 ? 11.488 23.488 -20.285 1.00 82.38 198 GLU A C 1
ATOM 1618 O O . GLU A 1 198 ? 12.567 24.058 -20.448 1.00 82.38 198 GLU A O 1
ATOM 1623 N N . HIS A 1 199 ? 11.427 22.273 -19.735 1.00 83.12 199 HIS A N 1
ATOM 1624 C CA . HIS A 1 199 ? 12.609 21.555 -19.261 1.00 83.12 199 HIS A CA 1
ATOM 1625 C C . HIS A 1 199 ? 13.599 21.243 -20.394 1.00 83.12 199 HIS A C 1
ATOM 1627 O O . HIS A 1 199 ? 14.805 21.437 -20.235 1.00 83.12 199 HIS A O 1
ATOM 1633 N N . ARG A 1 200 ? 13.111 20.777 -21.553 1.00 82.69 200 ARG A N 1
ATOM 1634 C CA . ARG A 1 200 ? 13.954 20.514 -22.733 1.00 82.69 200 ARG A CA 1
ATOM 1635 C C . ARG A 1 200 ? 14.588 21.797 -23.267 1.00 82.69 200 ARG A C 1
ATOM 1637 O O . ARG A 1 200 ? 15.769 21.777 -23.604 1.00 82.69 200 ARG A O 1
ATOM 1644 N N . ALA A 1 201 ? 13.840 22.899 -23.309 1.00 81.62 201 ALA A N 1
ATOM 1645 C CA . ALA A 1 201 ? 14.354 24.202 -23.720 1.00 81.62 201 ALA A CA 1
ATOM 1646 C C . ALA A 1 201 ? 15.469 24.685 -22.779 1.00 81.62 201 ALA A C 1
ATOM 1648 O O . ALA A 1 201 ? 16.540 25.065 -23.250 1.00 81.62 201 ALA A O 1
ATOM 1649 N N . ARG A 1 202 ? 15.272 24.563 -21.458 1.00 83.25 202 ARG A N 1
ATOM 1650 C CA . ARG A 1 202 ? 16.291 24.895 -20.450 1.00 83.25 202 ARG A CA 1
ATOM 1651 C C . ARG A 1 202 ? 17.556 24.046 -20.604 1.00 83.25 202 ARG A C 1
ATOM 1653 O O . ARG A 1 202 ? 18.651 24.591 -20.681 1.00 83.25 202 ARG A O 1
ATOM 1660 N N . LYS A 1 203 ? 17.404 22.724 -20.746 1.00 81.06 203 LYS A N 1
ATOM 1661 C CA . LYS A 1 203 ? 18.519 21.788 -20.993 1.00 81.06 203 LYS A CA 1
ATOM 1662 C C . LYS A 1 203 ? 19.283 22.095 -22.284 1.00 81.06 203 LYS A C 1
ATOM 1664 O O . LYS A 1 203 ? 20.488 21.871 -22.341 1.00 81.06 203 LYS A O 1
ATOM 1669 N N . LYS A 1 204 ? 18.597 22.562 -23.333 1.00 80.88 204 LYS A N 1
ATOM 1670 C CA . LYS A 1 204 ? 19.232 22.954 -24.599 1.00 80.88 204 LYS A CA 1
ATOM 1671 C C . LYS A 1 204 ? 20.022 24.256 -24.440 1.00 80.88 204 LYS A C 1
ATOM 1673 O O . LYS A 1 204 ? 21.139 24.327 -24.931 1.00 80.88 204 LYS A O 1
ATOM 1678 N N . ALA A 1 205 ? 19.480 25.240 -23.723 1.00 75.38 205 ALA A N 1
ATOM 1679 C CA . ALA A 1 205 ? 20.169 26.499 -23.439 1.00 75.38 205 ALA A CA 1
ATOM 1680 C C . ALA A 1 205 ? 21.434 26.307 -22.578 1.00 75.38 205 ALA A C 1
ATOM 1682 O O . ALA A 1 205 ? 22.447 26.941 -22.847 1.00 75.38 205 ALA A O 1
ATOM 1683 N N . GLU A 1 206 ? 21.409 25.392 -21.603 1.00 70.75 206 GLU A N 1
ATOM 1684 C CA . GLU A 1 206 ? 22.592 25.026 -20.799 1.00 70.75 206 GLU A CA 1
ATOM 1685 C C . GLU A 1 206 ? 23.709 24.359 -21.611 1.00 70.75 206 GLU A C 1
ATOM 1687 O O . GLU A 1 206 ? 24.866 24.478 -21.240 1.00 70.75 206 GLU A O 1
ATOM 1692 N N . ARG A 1 207 ? 23.38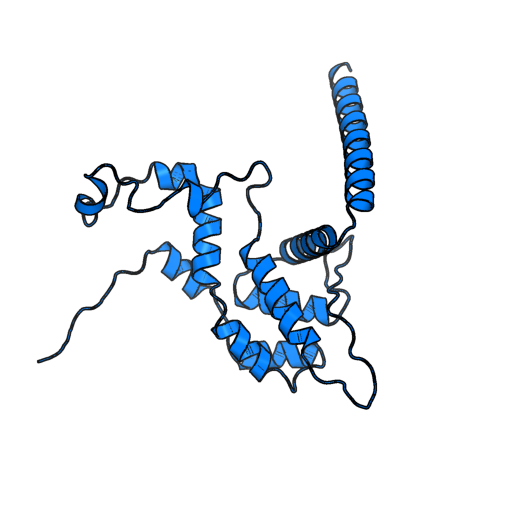8 23.654 -22.704 1.00 68.75 207 ARG A N 1
ATOM 1693 C CA . ARG A 1 207 ? 24.385 22.984 -23.563 1.00 68.75 207 ARG A CA 1
ATOM 1694 C C . ARG A 1 207 ? 25.053 23.907 -24.587 1.00 68.75 207 ARG A C 1
ATOM 1696 O O . ARG A 1 207 ? 26.003 23.484 -25.233 1.00 68.75 207 ARG A O 1
ATOM 1703 N N . HIS A 1 208 ? 24.510 25.106 -24.786 1.00 59.12 208 HIS A N 1
ATOM 1704 C CA . HIS A 1 208 ? 25.028 26.114 -25.717 1.00 59.12 208 HIS A CA 1
ATOM 1705 C C . HIS A 1 208 ? 25.706 27.296 -24.998 1.00 59.12 208 HIS A C 1
ATOM 1707 O O . HIS A 1 208 ? 26.040 28.285 -25.648 1.00 59.12 208 HIS A O 1
ATOM 1713 N N . ARG A 1 209 ? 25.886 27.200 -23.677 1.00 52.78 209 ARG A N 1
ATOM 1714 C CA . ARG A 1 209 ? 26.822 28.015 -22.895 1.00 52.78 209 ARG A CA 1
ATOM 1715 C C . ARG A 1 209 ? 28.101 27.224 -22.675 1.00 52.78 209 ARG A C 1
ATOM 1717 O O . ARG A 1 209 ? 29.151 27.887 -22.587 1.00 52.78 209 ARG A O 1
#

Sequence (209 aa):
MDGEIDHVCEEPLVTSIRARVQLSRAAVERLATEAGIGEFADEFFSALCDFDFVNGRVYEVIRSQREEYERRKPDEQYAEFYENGDDGGWDWEHLVPRKRGNKSGHDTLLELFDLLRVRWNALPKRDGKRRRKWTPEFDDSTGDPINATAHFFLGVAGLFASYSKTHCKSVVERASRRTHSPESKAKRAERNRRHQAEHRARKKAERHR

pLDDT: mean 78.09, std 17.1, range [33.41, 97.94]

Foldseek 3Di:
DDPDDPPPVPDPLLVVLVVQFQQDLVLQLVLCVLLVNSVCSVVLSVLLVPQPLSVVVVLLVCLLCVVVLQPDQDDPVCNVCPVVVCSSVDPCCVSRNNDDDDSRPCVSLLVLLVSVQVSQCPDDDDPPDDDDHQQFDADPVPLHTPHSNVSSSQSNVSNSHVDDSVSSNVSSVVVVVVPDDPVRVVVVVVVVVVVVVVVVVVVVVVVVD

Radius of gyration: 22.09 Å; chains: 1; bounding box: 52×74×44 Å

Organism: NCBI:txid2823807

Secondary structure (DSSP, 8-state):
-----------HHHHHHHTT----HHHHHHHHHHTT-GGGHHHHHHHHHT--HHHHHHHHHHHHTHHHHHT-PPPGGGHHHHTTS-STT--TTTTS---SS-S---HHHHHHHHHHHHHHHHSPPBTTBPPPPS---B-TTT--B-SHHHHHHHHHHHHHS---HHHHHHHHHHHHHHHS-HHHHHHHHHHHHHHHHHHHHHHHHHTT-